Protein AF-A0A3L8Q944-F1 (afdb_monomer)

Organism: Chloebia gouldiae (NCBI:txid44316)

Mean predicted aligned error: 10.74 Å

Structure (mmCIF, N/CA/C/O backbone):
data_AF-A0A3L8Q944-F1
#
_entry.id   AF-A0A3L8Q944-F1
#
loop_
_atom_site.group_PDB
_atom_site.id
_atom_site.type_symbol
_atom_site.label_atom_id
_atom_site.label_alt_id
_atom_site.label_comp_id
_atom_site.label_asym_id
_atom_site.label_entity_id
_atom_site.label_seq_id
_atom_site.pdbx_PDB_ins_code
_atom_site.Cartn_x
_atom_site.Cartn_y
_atom_site.Cartn_z
_atom_site.occupancy
_atom_site.B_iso_or_equiv
_atom_site.auth_seq_id
_atom_site.auth_comp_id
_atom_site.auth_asym_id
_atom_site.auth_atom_id
_atom_site.pdbx_PDB_model_num
ATOM 1 N N . ASP A 1 1 ? 24.413 24.239 76.118 1.00 45.47 1 ASP A N 1
ATOM 2 C CA . ASP A 1 1 ? 23.385 23.401 76.744 1.00 45.47 1 ASP A CA 1
ATOM 3 C C . ASP A 1 1 ? 22.130 23.469 75.886 1.00 45.47 1 ASP A C 1
ATOM 5 O O . ASP A 1 1 ? 21.680 24.558 75.544 1.00 45.47 1 ASP A O 1
ATOM 9 N N . VAL A 1 2 ? 21.692 22.309 75.403 1.00 47.19 2 VAL A N 1
ATOM 10 C CA . VAL A 1 2 ? 20.753 22.104 74.276 1.00 47.19 2 VAL A CA 1
ATOM 11 C C . VAL A 1 2 ? 19.288 22.310 74.711 1.00 47.19 2 VAL A C 1
ATOM 13 O O . VAL A 1 2 ? 18.353 22.213 73.925 1.00 47.19 2 VAL A O 1
ATOM 16 N N . THR A 1 3 ? 19.088 22.691 75.968 1.00 46.53 3 THR A N 1
ATOM 17 C CA . THR A 1 3 ? 17.797 22.887 76.634 1.00 46.53 3 THR A CA 1
ATOM 18 C C . THR A 1 3 ? 17.152 24.254 76.369 1.00 46.53 3 THR A C 1
ATOM 20 O O . THR A 1 3 ? 15.953 24.404 76.580 1.00 46.53 3 THR A O 1
ATOM 23 N N . GLY A 1 4 ? 17.893 25.241 75.847 1.00 49.22 4 GLY A N 1
ATOM 24 C CA . GLY A 1 4 ? 17.372 26.594 75.573 1.00 49.22 4 GLY A CA 1
ATOM 25 C C . GLY A 1 4 ? 16.813 26.834 74.162 1.00 49.22 4 GLY A C 1
ATOM 26 O O . GLY A 1 4 ? 16.150 27.841 73.934 1.00 49.22 4 GLY A O 1
ATOM 27 N N . VAL A 1 5 ? 17.069 25.935 73.203 1.00 44.22 5 VAL A N 1
ATOM 28 C CA . VAL A 1 5 ? 16.596 26.081 71.806 1.00 44.22 5 VAL A CA 1
ATOM 29 C C . VAL A 1 5 ? 15.232 25.406 71.592 1.00 44.22 5 VAL A C 1
ATOM 31 O O . VAL A 1 5 ? 14.527 25.727 70.641 1.00 44.22 5 VAL A O 1
ATOM 34 N N . ILE A 1 6 ? 14.810 24.536 72.515 1.00 49.19 6 ILE A N 1
ATOM 35 C CA . ILE A 1 6 ? 13.532 23.810 72.435 1.00 49.19 6 ILE A CA 1
ATOM 36 C C . ILE A 1 6 ? 12.359 24.650 72.982 1.00 49.19 6 ILE A C 1
ATOM 38 O O . ILE A 1 6 ? 11.233 24.483 72.529 1.00 49.19 6 ILE A O 1
ATOM 42 N N . SER A 1 7 ? 12.596 25.643 73.850 1.00 47.97 7 SER A N 1
ATOM 43 C CA . SER A 1 7 ? 11.515 26.431 74.480 1.00 47.97 7 SER A CA 1
ATOM 44 C C . SER A 1 7 ? 10.944 27.580 73.635 1.00 47.97 7 SER A C 1
ATOM 46 O O . SER A 1 7 ? 10.101 28.333 74.114 1.00 47.97 7 SER A O 1
ATOM 48 N N . ARG A 1 8 ? 11.380 27.740 72.378 1.00 48.75 8 ARG A N 1
ATOM 49 C CA . ARG A 1 8 ? 10.828 28.741 71.440 1.00 48.75 8 ARG A CA 1
ATOM 50 C C . ARG A 1 8 ? 10.000 28.142 70.300 1.00 48.75 8 ARG A C 1
ATOM 52 O O . ARG A 1 8 ? 9.538 28.891 69.444 1.00 48.75 8 ARG A O 1
ATOM 59 N N . SER A 1 9 ? 9.790 26.824 70.288 1.00 47.00 9 SER A N 1
ATOM 60 C CA . SER A 1 9 ? 8.944 26.159 69.285 1.00 47.00 9 SER A CA 1
ATOM 61 C C . SER A 1 9 ? 7.471 26.040 69.700 1.00 47.00 9 SER A C 1
ATOM 63 O O . SER A 1 9 ? 6.638 25.739 68.846 1.00 47.00 9 SER A O 1
ATOM 65 N N . ASP A 1 10 ? 7.137 26.297 70.967 1.00 47.66 10 ASP A N 1
ATOM 66 C CA . ASP A 1 10 ? 5.781 26.060 71.487 1.00 47.66 10 ASP A CA 1
ATOM 67 C C . ASP A 1 10 ? 4.810 27.235 71.261 1.00 47.66 10 ASP A C 1
ATOM 69 O O . ASP A 1 10 ? 3.607 27.079 71.450 1.00 47.66 10 ASP A O 1
ATOM 73 N N . ASP A 1 11 ? 5.298 28.377 70.760 1.00 52.81 11 ASP A N 1
ATOM 74 C CA . ASP A 1 11 ? 4.478 29.565 70.458 1.00 52.81 11 ASP A CA 1
ATOM 75 C C . ASP A 1 11 ? 4.247 29.807 68.956 1.00 52.81 11 ASP A C 1
ATOM 77 O O . ASP A 1 11 ? 3.743 30.859 68.543 1.00 52.81 11 ASP A O 1
ATOM 81 N N . VAL A 1 12 ? 4.546 28.826 68.099 1.00 49.06 12 VAL A N 1
ATOM 82 C CA . VAL A 1 12 ? 4.065 28.881 66.715 1.00 49.06 12 VAL A CA 1
ATOM 83 C C . VAL A 1 12 ? 2.571 28.570 66.732 1.00 49.06 12 VAL A C 1
ATOM 85 O O . VAL A 1 12 ? 2.149 27.414 66.773 1.00 49.06 12 VAL A O 1
ATOM 88 N N . LYS A 1 13 ? 1.741 29.619 66.682 1.00 48.22 13 LYS A N 1
ATOM 89 C CA . LYS A 1 13 ? 0.320 29.488 66.343 1.00 48.22 13 LYS A CA 1
ATOM 90 C C . LYS A 1 13 ? 0.213 28.880 64.949 1.00 48.22 13 LYS A C 1
ATOM 92 O O . LYS A 1 13 ? 0.245 29.586 63.943 1.00 48.22 13 LYS A O 1
ATOM 97 N N . TRP A 1 14 ? 0.046 27.566 64.904 1.00 37.97 14 TRP A N 1
ATOM 98 C CA . TRP A 1 14 ? -0.396 26.861 63.716 1.00 37.97 14 TRP A CA 1
ATOM 99 C C . TRP A 1 14 ? -1.737 27.457 63.291 1.00 37.97 14 TRP A C 1
ATOM 101 O O . TRP A 1 14 ? -2.760 27.270 63.955 1.00 37.97 14 TRP A O 1
ATOM 111 N N . GLN A 1 15 ? -1.745 28.205 62.186 1.00 50.41 15 GLN A N 1
ATOM 112 C CA . GLN A 1 15 ? -2.997 28.449 61.489 1.00 50.41 15 GLN A CA 1
ATOM 113 C C . GLN A 1 15 ? -3.538 27.076 61.098 1.00 50.41 15 GLN A C 1
ATOM 115 O O . GLN A 1 15 ? -2.857 26.305 60.417 1.00 50.41 15 GLN A O 1
ATOM 120 N N . LYS A 1 16 ? -4.744 26.747 61.580 1.00 47.66 16 LYS A N 1
ATOM 121 C CA . LYS A 1 16 ? -5.450 25.546 61.132 1.00 47.66 16 LYS A CA 1
ATOM 122 C C . LYS A 1 16 ? -5.431 25.561 59.601 1.00 47.66 16 LYS A C 1
ATOM 124 O O . LYS A 1 16 ? -5.720 26.624 59.043 1.00 47.66 16 LYS A O 1
ATOM 129 N N . PRO A 1 17 ? -5.087 24.443 58.935 1.00 48.72 17 PRO A N 1
ATOM 130 C CA . PRO A 1 17 ? -5.110 24.398 57.485 1.00 48.72 17 PRO A CA 1
ATOM 131 C C . PRO A 1 17 ? -6.459 24.937 57.026 1.00 48.72 17 PRO A C 1
ATOM 133 O O . PRO A 1 17 ? -7.497 24.465 57.501 1.00 48.72 17 PRO A O 1
ATOM 136 N N . ILE A 1 18 ? -6.436 25.966 56.172 1.00 53.88 18 ILE A N 1
ATOM 137 C CA . ILE A 1 18 ? -7.650 26.492 55.551 1.00 53.88 18 ILE A CA 1
ATOM 138 C C . ILE A 1 18 ? -8.365 25.266 54.982 1.00 53.88 18 ILE A C 1
ATOM 140 O O . ILE A 1 18 ? -7.727 24.515 54.233 1.00 53.88 18 ILE A O 1
ATOM 144 N N . PRO A 1 19 ? -9.624 24.992 55.373 1.00 50.91 19 PRO A N 1
ATOM 145 C CA . PRO A 1 19 ? -10.358 23.876 54.815 1.00 50.91 19 PRO A CA 1
ATOM 146 C C . PRO A 1 19 ? -10.304 24.033 53.304 1.00 50.91 19 PRO A C 1
ATOM 148 O O . PRO A 1 19 ? -10.806 25.019 52.766 1.00 50.91 19 PRO A O 1
ATOM 151 N N . VAL A 1 20 ? -9.612 23.112 52.628 1.00 48.59 20 VAL A N 1
ATOM 152 C CA . VAL A 1 20 ? -9.602 23.075 51.168 1.00 48.59 20 VAL A CA 1
ATOM 153 C C . VAL A 1 20 ? -11.065 23.096 50.760 1.00 48.59 20 VAL A C 1
ATOM 155 O O . VAL A 1 20 ? -11.807 22.201 51.179 1.00 48.59 20 VAL A O 1
ATOM 158 N N . CYS A 1 21 ? -11.462 24.153 50.043 1.00 48.75 21 CYS A N 1
ATOM 159 C CA . CYS A 1 21 ? -12.840 24.385 49.640 1.00 48.75 21 CYS A CA 1
ATOM 160 C C . CYS A 1 21 ? -13.418 23.067 49.118 1.00 48.75 21 CYS A C 1
ATOM 162 O O . CYS A 1 21 ? -12.811 22.407 48.271 1.00 48.75 21 CYS A O 1
ATOM 164 N N . THR A 1 22 ? -14.548 22.632 49.667 1.00 54.28 22 THR A N 1
ATOM 165 C CA . THR A 1 22 ? -15.173 21.363 49.277 1.00 54.28 22 THR A CA 1
ATOM 166 C C . THR A 1 22 ? -15.403 21.303 47.767 1.00 54.28 22 THR A C 1
ATOM 168 O O . THR A 1 22 ? -15.229 20.238 47.181 1.00 54.28 22 THR A O 1
ATOM 171 N N . ASP A 1 23 ? -15.637 22.452 47.123 1.00 55.69 23 ASP A N 1
ATOM 172 C CA . ASP A 1 23 ? -15.762 22.570 45.668 1.00 55.69 23 ASP A CA 1
ATOM 173 C C . ASP A 1 23 ? -14.510 22.146 44.896 1.00 55.69 23 ASP A C 1
ATOM 175 O O . ASP A 1 23 ? -14.632 21.459 43.883 1.00 55.69 23 ASP A O 1
ATOM 179 N N . THR A 1 24 ? -13.297 22.487 45.348 1.00 51.94 24 THR A N 1
ATOM 180 C CA . THR A 1 24 ? -12.076 22.107 44.613 1.00 51.94 24 THR A CA 1
ATOM 181 C C . THR A 1 24 ? -11.766 20.621 44.758 1.00 51.94 24 THR A C 1
ATOM 183 O O . THR A 1 24 ? -11.347 19.994 43.786 1.00 51.94 24 THR A O 1
ATOM 186 N N . LYS A 1 25 ? -12.051 20.013 45.918 1.00 54.78 25 LYS A N 1
ATOM 187 C CA . LYS A 1 25 ? -11.959 18.551 46.091 1.00 54.78 25 LYS A CA 1
ATOM 188 C C . LYS A 1 25 ? -12.981 17.812 45.230 1.00 54.78 25 LYS A C 1
ATOM 190 O O . LYS A 1 25 ? -12.618 16.844 44.569 1.00 54.78 25 LYS A O 1
ATOM 195 N N . ILE A 1 26 ? -14.223 18.294 45.183 1.00 61.31 26 ILE A N 1
ATOM 196 C CA . ILE A 1 26 ? -15.274 17.732 44.326 1.00 61.31 26 ILE A CA 1
ATOM 197 C C . ILE A 1 26 ? -14.872 17.840 42.851 1.00 61.31 26 ILE A C 1
ATOM 199 O O . ILE A 1 26 ? -15.026 16.871 42.113 1.00 61.31 26 ILE A O 1
ATOM 203 N N . HIS A 1 27 ? -14.289 18.961 42.417 1.00 54.09 27 HIS A N 1
ATOM 204 C CA . HIS A 1 27 ? -13.846 19.125 41.032 1.00 54.09 27 HIS A CA 1
ATOM 205 C C . HIS A 1 27 ? -12.711 18.169 40.648 1.00 54.09 27 HIS A C 1
ATOM 207 O O . HIS A 1 27 ? -12.761 17.575 39.573 1.00 54.09 27 HIS A O 1
ATOM 213 N N . VAL A 1 28 ? -11.719 17.980 41.525 1.00 59.34 28 VAL A N 1
ATOM 214 C CA . VAL A 1 28 ? -10.602 17.046 41.299 1.00 59.34 28 VAL A CA 1
ATOM 215 C C . VAL A 1 28 ? -11.089 15.597 41.296 1.00 59.34 28 VAL A C 1
ATOM 217 O O . VAL A 1 28 ? -10.708 14.830 40.414 1.00 59.34 28 VAL A O 1
ATOM 220 N N . CYS A 1 29 ? -11.980 15.223 42.218 1.00 54.56 29 CYS A N 1
ATOM 221 C CA . CYS A 1 29 ? -12.600 13.898 42.222 1.00 54.56 29 CYS A CA 1
ATOM 222 C C . CYS A 1 29 ? -13.458 13.674 40.971 1.00 54.56 29 CYS A C 1
ATOM 224 O O . CYS A 1 29 ? -13.359 12.622 40.349 1.00 54.56 29 CYS A O 1
ATOM 226 N N . ASN A 1 30 ? -14.236 14.672 40.545 1.00 61.81 30 ASN A N 1
ATOM 227 C CA . ASN A 1 30 ? -15.022 14.609 39.313 1.00 61.81 30 ASN A CA 1
ATOM 228 C C . ASN A 1 30 ? -14.133 14.510 38.072 1.00 61.81 30 ASN A C 1
ATOM 230 O O . ASN A 1 30 ? -14.465 13.778 37.146 1.00 61.81 30 ASN A O 1
ATOM 234 N N . PHE A 1 31 ? -13.004 15.220 38.042 1.00 61.97 31 PHE A N 1
ATOM 235 C CA . PHE A 1 31 ? -12.037 15.128 36.954 1.00 61.97 31 PHE A CA 1
ATOM 236 C C . PHE A 1 31 ? -11.377 13.744 36.913 1.00 61.97 31 PHE A C 1
ATOM 238 O O . PHE A 1 31 ? -11.370 13.114 35.863 1.00 61.97 31 PHE A O 1
ATOM 245 N N . SER A 1 32 ? -10.924 13.230 38.060 1.00 66.38 32 SER A N 1
ATOM 246 C CA . SER A 1 32 ? -10.336 11.891 38.189 1.00 66.38 32 SER A CA 1
ATOM 247 C C . SER A 1 32 ? -11.325 10.767 37.847 1.00 66.38 32 SER A C 1
ATOM 249 O O . SER A 1 32 ? -10.957 9.780 37.213 1.00 66.38 32 SER A O 1
ATOM 251 N N . LEU A 1 33 ? -12.602 10.921 38.210 1.00 68.88 33 LEU A N 1
ATOM 252 C CA . LEU A 1 33 ? -13.667 10.002 37.808 1.00 68.88 33 LEU A CA 1
ATOM 253 C C . LEU A 1 33 ? -13.923 10.079 36.300 1.00 68.88 33 LEU A C 1
ATOM 255 O O . LEU A 1 33 ? -14.051 9.040 35.657 1.00 68.88 33 LEU A O 1
ATOM 259 N N . LYS A 1 34 ? -13.957 11.285 35.717 1.00 70.00 34 LYS A N 1
ATOM 260 C CA . LYS A 1 34 ? -14.102 11.472 34.265 1.00 70.00 34 LYS A CA 1
ATOM 261 C C . LYS A 1 34 ? -12.938 10.849 33.493 1.00 70.00 34 LYS A C 1
ATOM 263 O O . LYS A 1 34 ? -13.198 10.184 32.495 1.00 70.00 34 LYS A O 1
ATOM 268 N N . THR A 1 35 ? -11.693 10.996 33.952 1.00 69.50 35 THR A N 1
ATOM 269 C CA . THR A 1 35 ? -10.534 10.352 33.312 1.00 69.50 35 THR A CA 1
ATOM 270 C C . THR A 1 35 ? -10.591 8.833 33.445 1.00 69.50 35 THR A C 1
ATOM 272 O O . THR A 1 35 ? -10.414 8.141 32.449 1.00 69.50 35 THR A O 1
ATOM 275 N N . ALA A 1 36 ? -10.949 8.296 34.615 1.00 75.56 36 ALA A N 1
ATOM 276 C CA . ALA A 1 36 ? -11.097 6.850 34.803 1.00 75.56 36 ALA A CA 1
ATOM 277 C C . ALA A 1 36 ? -12.239 6.244 33.960 1.00 75.56 36 ALA A C 1
ATOM 279 O O . ALA A 1 36 ? -12.127 5.129 33.447 1.00 75.56 36 ALA A O 1
ATOM 280 N N . VAL A 1 37 ? -13.356 6.963 33.803 1.00 79.50 37 VAL A N 1
ATOM 281 C CA . VAL A 1 37 ? -14.452 6.553 32.910 1.00 79.50 37 VAL A CA 1
ATOM 282 C C . VAL A 1 37 ? -13.997 6.603 31.455 1.00 79.50 37 VAL A C 1
ATOM 284 O O . VAL A 1 37 ? -14.243 5.647 30.723 1.00 79.50 37 VAL A O 1
ATOM 287 N N . LEU A 1 38 ? -13.293 7.662 31.048 1.00 77.00 38 LEU A N 1
ATOM 288 C CA . LEU A 1 38 ? -12.751 7.793 29.698 1.00 77.00 38 LEU A CA 1
ATOM 289 C C . LEU A 1 38 ? -11.769 6.661 29.375 1.00 77.00 38 LEU A C 1
ATOM 291 O O . LEU A 1 38 ? -11.892 6.044 28.326 1.00 77.00 38 LEU A O 1
ATOM 295 N N . GLU A 1 39 ? -10.863 6.315 30.289 1.00 75.75 39 GLU A N 1
ATOM 296 C CA . GLU A 1 39 ? -9.948 5.179 30.129 1.00 75.75 39 GLU A CA 1
ATOM 297 C C . GLU A 1 39 ? -10.693 3.852 29.961 1.00 75.75 39 GLU A C 1
ATOM 299 O O . GLU A 1 39 ? -10.340 3.048 29.099 1.00 75.75 39 GLU A O 1
ATOM 304 N N . LYS A 1 40 ? -11.764 3.620 30.733 1.00 74.81 40 LYS A N 1
ATOM 305 C CA . LYS A 1 40 ? -12.602 2.421 30.574 1.00 74.81 40 LYS A CA 1
ATOM 306 C C . LYS A 1 40 ? -13.328 2.394 29.233 1.00 74.81 40 LYS A C 1
ATOM 308 O O . LYS A 1 40 ? -13.425 1.327 28.633 1.00 74.81 40 LYS A O 1
ATOM 313 N N . VAL A 1 41 ? -13.843 3.533 28.769 1.00 75.44 41 VAL A N 1
ATOM 314 C CA . VAL A 1 41 ? -14.496 3.645 27.456 1.00 75.44 41 VAL A CA 1
ATOM 315 C C . VAL A 1 41 ? -13.481 3.410 26.342 1.00 75.44 41 VAL A C 1
ATOM 317 O O . VAL A 1 41 ? -13.746 2.602 25.463 1.00 75.44 41 VAL A O 1
ATOM 320 N N . LEU A 1 42 ? -12.298 4.021 26.416 1.00 72.81 42 LEU A N 1
ATOM 321 C CA . LEU A 1 42 ? -11.212 3.814 25.458 1.00 72.81 42 LEU A CA 1
ATOM 322 C C . LEU A 1 42 ? -10.729 2.363 25.444 1.00 72.81 42 LEU A C 1
ATOM 324 O O . LEU A 1 42 ? -10.456 1.824 24.377 1.00 72.81 42 LEU A O 1
ATOM 328 N N . LYS A 1 43 ? -10.653 1.709 26.608 1.00 70.81 43 LYS A N 1
ATOM 329 C CA . LYS A 1 43 ? -10.305 0.290 26.703 1.00 70.81 43 LYS A CA 1
ATOM 330 C C . LYS A 1 43 ? -11.363 -0.591 26.041 1.00 70.81 43 LYS A C 1
ATOM 332 O O . LYS A 1 43 ? -11.007 -1.413 25.210 1.00 70.81 43 LYS A O 1
ATOM 337 N N . LYS A 1 44 ? -12.648 -0.379 26.343 1.00 66.81 44 LYS A N 1
ATOM 338 C CA . LYS A 1 44 ? -13.750 -1.115 25.701 1.00 66.81 44 LYS A CA 1
ATOM 339 C C . LYS A 1 44 ? -13.821 -0.862 24.200 1.00 66.81 44 LYS A C 1
ATOM 341 O O . LYS A 1 44 ? -14.075 -1.783 23.439 1.00 66.81 44 LYS A O 1
ATOM 346 N N . PHE A 1 45 ? -13.588 0.376 23.775 1.00 66.38 45 PHE A N 1
ATOM 347 C CA . PHE A 1 45 ? -13.529 0.739 22.365 1.00 66.38 45 PHE A CA 1
ATOM 348 C C . PHE A 1 45 ? -12.351 0.047 21.676 1.00 66.38 45 PHE A C 1
ATOM 350 O O . PHE A 1 45 ? -12.516 -0.489 20.592 1.00 66.38 45 PHE A O 1
ATOM 357 N N . ARG A 1 46 ? -11.189 -0.037 22.335 1.00 65.38 46 ARG A N 1
ATOM 358 C CA . ARG A 1 46 ? -10.029 -0.793 21.848 1.00 65.38 46 ARG A CA 1
ATOM 359 C C . ARG A 1 46 ? -10.312 -2.290 21.746 1.00 65.38 46 ARG A C 1
ATOM 361 O O . ARG A 1 46 ? -9.964 -2.885 20.739 1.00 65.38 46 ARG A O 1
ATOM 368 N N . GLU A 1 47 ? -10.942 -2.880 22.757 1.00 67.31 47 GLU A N 1
ATOM 369 C CA . GLU A 1 47 ? -11.356 -4.2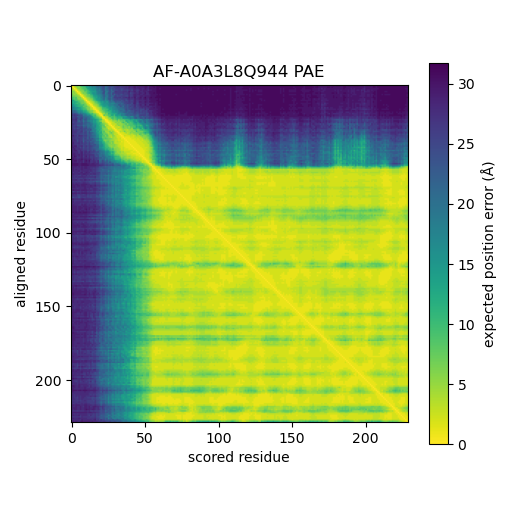90 22.752 1.00 67.31 47 GLU A CA 1
ATOM 370 C C . GLU A 1 47 ? -12.372 -4.563 21.632 1.00 67.31 47 GLU A C 1
ATOM 372 O O . GLU A 1 47 ? -12.257 -5.558 20.928 1.00 67.31 47 GLU A O 1
ATOM 377 N N . HIS A 1 48 ? -13.321 -3.652 21.409 1.00 60.06 48 HIS A N 1
ATOM 378 C CA . HIS A 1 48 ? -14.291 -3.757 20.321 1.00 60.06 48 HIS A CA 1
ATOM 379 C C . HIS A 1 48 ? -13.650 -3.575 18.939 1.00 60.06 48 HIS A C 1
ATOM 381 O O . HIS A 1 48 ? -13.948 -4.337 18.030 1.00 60.06 48 HIS A O 1
ATOM 387 N N . LEU A 1 49 ? -12.721 -2.627 18.785 1.00 63.19 49 LEU A N 1
ATOM 388 C CA . LEU A 1 49 ? -11.930 -2.492 17.563 1.00 63.19 49 LEU A CA 1
ATOM 389 C C . LEU A 1 49 ? -11.103 -3.752 17.307 1.00 63.19 49 LEU A C 1
ATOM 391 O O . LEU A 1 49 ? -11.026 -4.195 16.172 1.00 63.19 49 LEU A O 1
ATOM 395 N N . GLN A 1 50 ? -10.510 -4.349 18.342 1.00 65.38 50 GLN A N 1
ATOM 396 C CA . GLN A 1 50 ? -9.801 -5.626 18.228 1.00 65.38 50 GLN A CA 1
ATOM 397 C C . GLN A 1 50 ? -10.731 -6.774 17.813 1.00 65.38 50 GLN A C 1
ATOM 399 O O . GLN A 1 50 ? -10.289 -7.639 17.064 1.00 65.38 50 GLN A O 1
ATOM 404 N N . ASP A 1 51 ? -11.990 -6.771 18.255 1.00 62.66 51 ASP A N 1
ATOM 405 C CA . ASP A 1 51 ? -13.016 -7.740 17.845 1.00 62.66 51 ASP A CA 1
ATOM 406 C C . ASP A 1 51 ? -13.448 -7.539 16.379 1.00 62.66 51 ASP A C 1
ATOM 408 O O . ASP A 1 51 ? -13.473 -8.496 15.609 1.00 62.66 51 ASP A O 1
ATOM 412 N N . GLU A 1 52 ? -13.690 -6.296 15.947 1.00 62.47 52 GLU A N 1
ATOM 413 C CA . GLU A 1 52 ? -14.033 -5.960 14.553 1.00 62.47 52 GLU A CA 1
ATOM 414 C C . GLU A 1 52 ? -12.865 -6.224 13.583 1.00 62.47 52 GLU A C 1
ATOM 416 O O . GLU A 1 52 ? -13.026 -6.910 12.570 1.00 62.47 52 GLU A O 1
ATOM 421 N N . LEU A 1 53 ? -11.648 -5.790 13.934 1.00 60.56 53 LEU A N 1
ATOM 422 C CA . LEU A 1 53 ? -10.414 -6.147 13.217 1.00 60.56 53 LEU A CA 1
ATOM 423 C C . LEU A 1 53 ? -10.135 -7.658 13.267 1.00 60.56 53 LEU A C 1
ATOM 425 O O . LEU A 1 53 ? -9.488 -8.187 12.366 1.00 60.56 53 LEU A O 1
ATOM 429 N N . GLY A 1 54 ? -10.618 -8.356 14.298 1.00 59.34 54 GLY A N 1
ATOM 430 C CA . GLY A 1 54 ? -10.485 -9.802 14.484 1.00 59.34 54 GLY A CA 1
ATOM 431 C C . GLY A 1 54 ? -11.375 -10.642 13.566 1.00 59.34 54 GLY A C 1
ATOM 432 O O . GLY A 1 54 ? -11.174 -11.8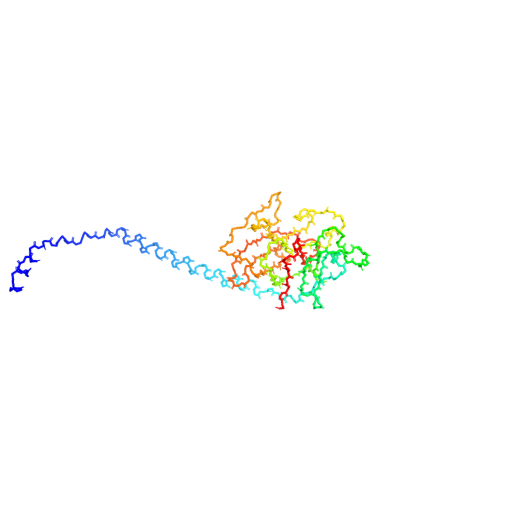51 13.475 1.00 59.34 54 GLY A O 1
ATOM 433 N N . ARG A 1 55 ? -12.329 -10.021 12.859 1.00 69.88 55 ARG A N 1
ATOM 434 C CA . ARG A 1 55 ? -13.175 -10.690 11.856 1.00 69.88 55 ARG A CA 1
ATOM 435 C C . ARG A 1 55 ? -12.571 -10.713 10.451 1.00 69.88 55 ARG A C 1
ATOM 437 O O . ARG A 1 55 ? -13.146 -11.361 9.581 1.00 69.88 55 ARG A O 1
ATOM 444 N N . GLY A 1 56 ? -11.475 -9.990 10.218 1.00 77.75 56 GLY A N 1
ATOM 445 C CA . GLY A 1 56 ? -10.766 -10.012 8.940 1.00 77.75 56 GLY A CA 1
ATOM 446 C C . GLY A 1 56 ? -9.797 -11.189 8.839 1.00 77.75 56 GLY A C 1
ATOM 447 O O . GLY A 1 56 ? -9.211 -11.608 9.837 1.00 77.75 56 GLY A O 1
ATOM 448 N N . GLU A 1 57 ? -9.599 -11.705 7.632 1.00 87.56 57 GLU A N 1
ATOM 449 C CA . GLU A 1 57 ? -8.599 -12.734 7.351 1.00 87.56 57 GLU A CA 1
ATOM 450 C C . GLU A 1 57 ? -7.209 -12.097 7.227 1.00 87.56 57 GLU A C 1
ATOM 452 O O . GLU A 1 57 ? -7.036 -11.048 6.601 1.00 87.56 57 GLU A O 1
ATOM 457 N N . LYS A 1 58 ? -6.207 -12.708 7.872 1.00 93.56 58 LYS A N 1
ATOM 458 C CA . LYS A 1 58 ? -4.816 -12.278 7.725 1.00 93.56 58 LYS A CA 1
ATOM 459 C C . LYS A 1 58 ? -4.271 -12.803 6.408 1.00 93.56 58 LYS A C 1
ATOM 461 O O . LYS A 1 58 ? -4.208 -14.014 6.213 1.00 93.56 58 LYS A O 1
ATOM 466 N N . GLU A 1 59 ? -3.793 -11.902 5.568 1.00 95.62 59 GLU A N 1
ATOM 467 C CA . GLU A 1 59 ? -3.323 -12.232 4.230 1.00 95.62 59 GLU A CA 1
ATOM 468 C C . GLU A 1 59 ? -1.808 -12.424 4.188 1.00 95.62 59 GLU A C 1
ATOM 470 O O . GLU A 1 59 ? -1.041 -11.509 4.502 1.00 95.62 59 GLU A O 1
ATOM 475 N N . ASP A 1 60 ? -1.365 -13.598 3.729 1.00 95.56 60 ASP A N 1
ATOM 476 C CA . ASP A 1 60 ? 0.051 -13.871 3.471 1.00 95.56 60 ASP A CA 1
ATOM 477 C C . ASP A 1 60 ? 0.456 -13.411 2.059 1.00 95.56 60 ASP A C 1
ATOM 479 O O . ASP A 1 60 ? 0.641 -14.189 1.122 1.00 95.56 60 ASP A O 1
ATOM 483 N N . LEU A 1 61 ? 0.585 -12.097 1.891 1.00 97.50 61 LEU A N 1
ATOM 484 C CA . LEU A 1 61 ? 0.799 -11.466 0.587 1.00 97.50 61 LEU A CA 1
ATOM 485 C C . LEU A 1 61 ? 2.225 -11.616 0.054 1.00 97.50 61 LEU A C 1
ATOM 487 O O . LEU A 1 61 ? 3.196 -11.579 0.805 1.00 97.50 61 LEU A O 1
ATOM 491 N N . THR A 1 62 ? 2.372 -11.678 -1.267 1.00 98.56 62 THR A N 1
ATOM 492 C CA . THR A 1 62 ? 3.658 -11.530 -1.970 1.00 98.56 62 THR A CA 1
ATOM 493 C C . THR A 1 62 ? 3.569 -10.408 -2.994 1.00 98.56 62 THR A C 1
ATOM 495 O O . THR A 1 62 ? 2.483 -10.061 -3.449 1.00 98.56 62 THR A O 1
ATOM 498 N N . LEU A 1 63 ? 4.704 -9.818 -3.350 1.00 98.81 63 LEU A N 1
ATOM 499 C CA . LEU A 1 63 ? 4.818 -8.782 -4.373 1.00 98.81 63 LEU A CA 1
ATOM 500 C C . LEU A 1 63 ? 4.817 -9.410 -5.770 1.00 98.81 63 LEU A C 1
ATOM 502 O O . LEU A 1 63 ? 5.457 -10.436 -5.978 1.00 98.81 63 LEU A O 1
ATOM 506 N N . ASP A 1 64 ? 4.137 -8.778 -6.728 1.00 98.62 64 ASP A N 1
ATOM 507 C CA . ASP A 1 64 ? 4.069 -9.223 -8.124 1.00 98.62 64 ASP A CA 1
ATOM 508 C C . ASP A 1 64 ? 5.251 -8.668 -8.950 1.00 98.62 64 ASP A C 1
ATOM 510 O O . ASP A 1 64 ? 5.270 -7.462 -9.250 1.00 98.62 64 ASP A O 1
ATOM 514 N N . PRO A 1 65 ? 6.210 -9.514 -9.385 1.00 98.31 65 PRO A N 1
ATOM 515 C CA . PRO A 1 65 ? 7.342 -9.090 -10.209 1.00 98.31 65 PRO A CA 1
ATOM 516 C C . PRO A 1 65 ? 6.943 -8.518 -11.574 1.00 98.31 65 PRO A C 1
ATOM 518 O O . PRO A 1 65 ? 7.674 -7.685 -12.124 1.00 98.31 65 PRO A O 1
ATOM 521 N N . ASP A 1 66 ? 5.798 -8.927 -12.128 1.00 98.19 66 ASP A N 1
ATOM 522 C CA . ASP A 1 66 ? 5.330 -8.431 -13.423 1.00 98.19 66 ASP A CA 1
ATOM 523 C C . ASP A 1 66 ? 4.810 -7.001 -13.324 1.00 98.19 66 ASP A C 1
ATOM 525 O O . ASP A 1 66 ? 4.919 -6.249 -14.294 1.00 98.19 66 ASP A O 1
ATOM 529 N N . SER A 1 67 ? 4.311 -6.601 -12.151 1.00 98.56 67 SER A N 1
ATOM 530 C CA . SER A 1 67 ? 3.864 -5.234 -11.883 1.00 98.56 67 SER A CA 1
ATOM 531 C C . SER A 1 67 ? 5.008 -4.279 -11.517 1.00 98.56 67 SER A C 1
ATOM 533 O O . SER A 1 67 ? 4.900 -3.072 -11.741 1.00 98.56 67 SER A O 1
ATOM 535 N N . ALA A 1 68 ? 6.112 -4.798 -10.971 1.00 98.44 68 ALA A N 1
ATOM 536 C CA . ALA A 1 68 ? 7.168 -3.995 -10.362 1.00 98.44 68 ALA A CA 1
ATOM 537 C C . ALA A 1 68 ? 7.903 -3.090 -11.362 1.00 98.44 68 ALA A C 1
ATOM 539 O O .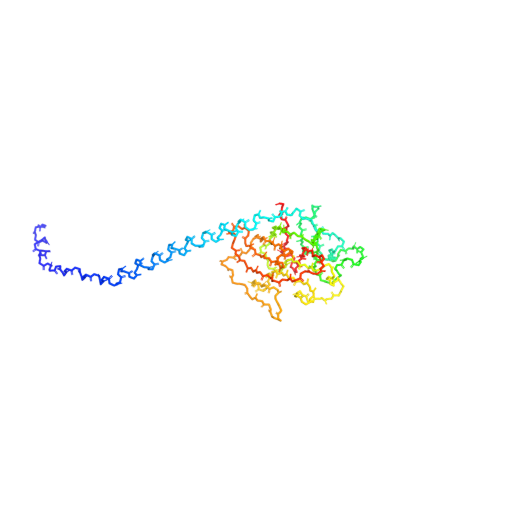 ALA A 1 68 ? 8.362 -3.536 -12.417 1.00 98.44 68 ALA A O 1
ATOM 540 N N . ASN A 1 69 ? 8.088 -1.819 -11.005 1.00 98.19 69 ASN A N 1
ATOM 541 C CA . ASN A 1 69 ? 8.914 -0.908 -11.792 1.00 98.19 69 ASN A CA 1
ATOM 542 C C . ASN A 1 69 ? 10.372 -1.375 -11.909 1.00 98.19 69 ASN A C 1
ATOM 544 O O . ASN A 1 69 ? 10.935 -1.927 -10.969 1.00 98.19 69 ASN A O 1
ATOM 548 N N . HIS A 1 70 ? 11.014 -1.085 -13.045 1.00 97.38 70 HIS A N 1
ATOM 549 C CA . HIS A 1 70 ? 12.387 -1.513 -13.337 1.00 97.38 70 HIS A CA 1
ATOM 550 C C . HIS A 1 70 ? 13.444 -1.033 -12.332 1.00 97.38 70 HIS A C 1
ATOM 552 O O . HIS A 1 70 ? 14.515 -1.633 -12.251 1.00 97.38 70 HIS A O 1
ATOM 558 N N . LEU A 1 71 ? 13.186 0.038 -11.580 1.00 97.06 71 LEU A N 1
ATOM 559 C CA . LEU A 1 71 ? 14.091 0.514 -10.532 1.00 97.06 71 LEU A CA 1
ATOM 560 C C . LEU A 1 71 ? 13.918 -0.231 -9.200 1.00 97.06 71 LEU A C 1
ATOM 562 O O . LEU A 1 71 ? 14.764 -0.097 -8.319 1.00 97.06 71 LEU A O 1
ATOM 566 N N . LEU A 1 72 ? 12.846 -1.004 -9.024 1.00 98.06 72 LEU A N 1
ATOM 567 C CA . LEU A 1 72 ? 12.549 -1.693 -7.772 1.00 98.06 72 LEU A CA 1
ATOM 568 C C . LEU A 1 72 ? 13.180 -3.080 -7.727 1.00 98.06 72 LEU A C 1
ATOM 570 O O . LEU A 1 72 ? 12.983 -3.900 -8.618 1.00 98.06 72 LEU A O 1
ATOM 574 N N . ILE A 1 73 ? 13.895 -3.361 -6.644 1.00 97.94 73 ILE A N 1
ATOM 575 C CA . ILE A 1 73 ? 14.512 -4.661 -6.390 1.00 97.94 73 ILE A CA 1
ATOM 576 C C . ILE A 1 73 ? 13.658 -5.388 -5.354 1.00 97.94 73 ILE A C 1
ATOM 578 O O . ILE A 1 73 ? 13.478 -4.885 -4.241 1.00 97.94 73 ILE A O 1
ATOM 582 N N . LEU A 1 74 ? 13.149 -6.561 -5.732 1.00 98.31 74 LEU A N 1
ATOM 583 C CA . LEU A 1 74 ? 12.373 -7.442 -4.860 1.00 98.31 74 LEU A CA 1
ATOM 584 C C . LEU A 1 74 ? 13.290 -8.458 -4.166 1.00 98.31 74 LEU A C 1
ATOM 586 O O . LEU A 1 74 ? 14.314 -8.862 -4.723 1.00 98.31 74 LEU A O 1
ATOM 590 N N . SER A 1 75 ? 12.942 -8.871 -2.948 1.00 98.12 75 SER A N 1
ATOM 591 C CA . SER A 1 75 ? 13.593 -10.006 -2.282 1.00 98.12 75 SER A CA 1
ATOM 592 C C . SER A 1 75 ? 13.189 -11.339 -2.921 1.00 98.12 75 SER A C 1
ATOM 594 O O . SER A 1 75 ? 12.166 -11.432 -3.593 1.00 98.12 75 SER A O 1
ATOM 596 N N . ALA A 1 76 ? 13.984 -12.390 -2.700 1.00 97.88 76 ALA A N 1
ATOM 597 C CA . ALA A 1 76 ? 13.739 -13.712 -3.287 1.00 97.88 76 ALA A CA 1
ATOM 598 C C . ALA A 1 76 ? 12.411 -14.350 -2.832 1.00 97.88 76 ALA A C 1
ATOM 600 O O . ALA A 1 76 ? 11.788 -15.078 -3.595 1.00 97.88 76 ALA A O 1
ATOM 601 N N . ASP A 1 77 ? 11.972 -14.049 -1.609 1.00 97.88 77 ASP A N 1
ATOM 602 C CA . ASP A 1 77 ? 10.679 -14.469 -1.053 1.00 97.88 77 ASP A CA 1
ATOM 603 C C . ASP A 1 77 ? 9.503 -13.585 -1.508 1.00 97.88 77 ASP A C 1
ATOM 605 O O . ASP A 1 77 ? 8.365 -13.820 -1.108 1.00 97.88 77 ASP A O 1
ATOM 609 N N . LEU A 1 78 ? 9.772 -12.553 -2.317 1.00 98.44 78 LEU A N 1
ATOM 610 C CA . LEU A 1 78 ? 8.803 -11.558 -2.776 1.00 98.44 78 LEU A CA 1
ATOM 611 C C . LEU A 1 78 ? 8.073 -10.832 -1.636 1.00 98.44 78 LEU A C 1
ATOM 613 O O . LEU A 1 78 ? 6.993 -10.291 -1.847 1.00 98.44 78 LEU A O 1
ATOM 617 N N . LYS A 1 79 ? 8.642 -10.782 -0.427 1.00 98.31 79 LYS A N 1
ATOM 618 C CA . LYS A 1 79 ? 8.046 -10.061 0.708 1.00 98.31 79 LYS A CA 1
ATOM 619 C C . LYS A 1 79 ? 8.565 -8.636 0.842 1.00 98.31 79 LYS A C 1
ATOM 621 O O . LYS A 1 79 ? 7.911 -7.819 1.473 1.00 98.31 79 LYS A O 1
ATOM 626 N N . SER A 1 80 ? 9.724 -8.308 0.276 1.00 98.31 80 SER A N 1
ATOM 627 C CA . SER A 1 80 ? 10.370 -7.004 0.459 1.00 98.31 80 SER A CA 1
ATOM 628 C C . SER A 1 80 ? 10.650 -6.304 -0.863 1.00 98.31 80 SER A C 1
ATOM 630 O O . SER A 1 80 ? 10.991 -6.941 -1.859 1.00 98.31 80 SER A O 1
ATOM 632 N N . VAL A 1 81 ? 10.581 -4.975 -0.844 1.00 98.50 81 VAL A N 1
ATOM 633 C CA . VAL A 1 81 ? 10.939 -4.105 -1.963 1.00 98.50 81 VAL A CA 1
ATOM 634 C C . VAL A 1 81 ? 11.795 -2.939 -1.496 1.00 98.50 81 VAL A C 1
ATOM 636 O O . VAL A 1 81 ? 11.543 -2.316 -0.464 1.00 98.50 81 VAL A O 1
ATOM 639 N N . ARG A 1 82 ? 12.809 -2.615 -2.296 1.00 97.62 82 ARG A N 1
ATOM 640 C CA . ARG A 1 82 ? 13.656 -1.432 -2.127 1.00 97.62 82 ARG A CA 1
ATOM 641 C C . ARG A 1 82 ? 13.956 -0.786 -3.471 1.00 97.62 82 ARG A C 1
ATOM 643 O O . ARG A 1 82 ? 13.878 -1.433 -4.515 1.00 97.62 82 ARG A O 1
ATOM 650 N N . MET A 1 83 ? 14.361 0.476 -3.438 1.00 96.50 83 MET A N 1
ATOM 651 C CA . MET A 1 83 ? 14.830 1.180 -4.628 1.00 96.50 83 MET A CA 1
ATOM 652 C C . MET A 1 83 ? 16.272 0.770 -4.968 1.00 96.50 83 MET A C 1
ATOM 654 O O . MET A 1 83 ? 17.159 0.781 -4.112 1.00 96.50 83 MET A O 1
ATOM 658 N N . GLY A 1 84 ? 16.513 0.410 -6.225 1.00 95.25 84 GLY A N 1
ATOM 659 C CA . GLY A 1 84 ? 17.841 0.219 -6.794 1.00 95.25 84 GLY A CA 1
ATOM 660 C C . GLY A 1 84 ? 18.432 1.522 -7.331 1.00 95.25 84 GLY A C 1
ATOM 661 O O . GLY A 1 84 ? 17.724 2.476 -7.636 1.00 95.25 84 GLY A O 1
ATOM 662 N N . CYS A 1 85 ? 19.755 1.563 -7.491 1.00 92.06 85 CYS A N 1
ATOM 663 C CA . CYS A 1 85 ? 20.440 2.734 -8.054 1.00 92.06 85 CYS A CA 1
ATOM 664 C C . CYS A 1 85 ? 20.408 2.779 -9.591 1.00 92.06 85 CYS A C 1
ATOM 666 O O . CYS A 1 85 ? 20.842 3.763 -10.185 1.00 92.06 85 CYS A O 1
ATOM 668 N N . ARG A 1 86 ? 19.990 1.690 -10.245 1.00 92.62 86 ARG A N 1
ATOM 669 C CA . ARG A 1 86 ? 19.992 1.538 -11.704 1.00 92.62 86 ARG A CA 1
ATOM 670 C C . ARG A 1 86 ? 18.746 0.792 -12.148 1.00 92.62 86 ARG A C 1
ATOM 672 O O . ARG A 1 86 ? 18.239 -0.061 -11.422 1.00 92.62 86 ARG A O 1
ATOM 679 N N . LYS A 1 87 ? 18.295 1.111 -13.358 1.00 93.88 87 LYS A N 1
ATOM 680 C CA . LYS A 1 87 ? 17.217 0.395 -14.033 1.00 93.88 87 LYS A CA 1
ATOM 681 C C . LYS A 1 87 ? 17.659 -1.046 -14.298 1.00 93.88 87 LYS A C 1
ATOM 683 O O . LYS A 1 87 ? 18.776 -1.263 -14.759 1.00 93.88 87 LYS A O 1
ATOM 688 N N . GLN A 1 88 ? 16.799 -2.006 -13.986 1.00 95.81 88 GLN A N 1
ATOM 689 C CA . GLN A 1 88 ? 17.007 -3.410 -14.330 1.00 95.81 88 GLN A CA 1
ATOM 690 C C . GLN A 1 88 ? 16.542 -3.688 -15.761 1.00 95.81 88 GLN A C 1
ATOM 692 O O . GLN A 1 88 ? 15.547 -3.121 -16.220 1.00 95.81 88 GLN A O 1
ATOM 697 N N . GLU A 1 89 ? 17.230 -4.607 -16.434 1.00 94.69 89 GLU A N 1
ATOM 698 C CA . GLU A 1 89 ? 16.872 -5.106 -17.765 1.00 94.69 89 GLU A CA 1
ATOM 699 C C . GLU A 1 89 ? 15.753 -6.154 -17.649 1.00 94.69 89 GLU A C 1
ATOM 701 O O . GLU A 1 89 ? 15.986 -7.359 -17.719 1.00 94.69 89 GLU A O 1
ATOM 706 N N . LEU A 1 90 ? 14.527 -5.686 -17.399 1.00 93.69 90 LEU A N 1
ATOM 707 C CA . LEU A 1 90 ? 13.326 -6.524 -17.320 1.00 93.69 90 LEU A CA 1
ATOM 708 C C . LEU A 1 90 ? 12.432 -6.286 -18.543 1.00 93.69 90 LEU A C 1
ATOM 710 O O . LEU A 1 90 ? 12.265 -5.128 -18.950 1.00 93.69 90 LEU A O 1
ATOM 714 N N . PRO A 1 91 ? 11.797 -7.336 -19.097 1.00 94.69 91 PRO A N 1
ATOM 715 C CA . PRO A 1 91 ? 10.859 -7.173 -20.198 1.00 94.69 91 PRO A CA 1
ATOM 716 C C . PRO A 1 91 ? 9.684 -6.296 -19.762 1.00 94.69 91 PRO A C 1
ATOM 718 O O . PRO A 1 91 ? 9.161 -6.428 -18.645 1.00 94.69 91 PRO A O 1
ATOM 721 N N . ASP A 1 92 ? 9.274 -5.385 -20.643 1.00 95.31 92 ASP A N 1
ATOM 722 C CA . ASP A 1 92 ? 8.067 -4.603 -20.412 1.00 95.31 92 ASP A CA 1
ATOM 723 C C . ASP A 1 92 ? 6.814 -5.442 -20.693 1.00 95.31 92 ASP A C 1
ATOM 725 O O . ASP A 1 92 ? 6.813 -6.333 -21.542 1.00 95.31 92 ASP A O 1
ATOM 729 N N . ASN A 1 93 ? 5.748 -5.163 -19.949 1.00 97.50 93 ASN A N 1
ATOM 730 C CA . ASN A 1 93 ? 4.441 -5.789 -20.110 1.00 97.50 93 ASN A CA 1
ATOM 731 C C . ASN A 1 93 ? 3.342 -4.807 -19.646 1.00 97.50 93 ASN A C 1
ATOM 733 O O . ASN A 1 93 ? 3.648 -3.836 -18.946 1.00 97.50 93 ASN A O 1
ATOM 737 N N . PRO A 1 94 ? 2.060 -5.026 -19.986 1.00 97.56 94 PRO A N 1
ATOM 738 C CA . PRO A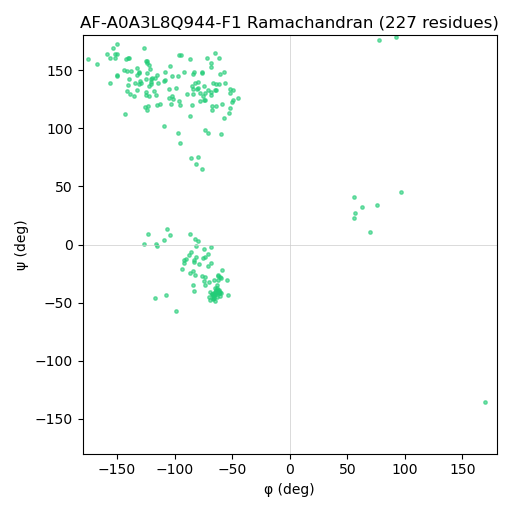 1 94 ? 0.986 -4.100 -19.616 1.00 97.56 94 PRO A CA 1
ATOM 739 C C . PRO A 1 94 ? 0.784 -3.891 -18.105 1.00 97.56 94 PRO A C 1
ATOM 741 O O . PRO A 1 94 ? 0.352 -2.812 -17.704 1.00 97.56 94 PRO A O 1
ATOM 744 N N . LYS A 1 95 ? 1.116 -4.881 -17.263 1.00 97.81 95 LYS A N 1
ATOM 745 C CA . LYS A 1 95 ? 0.983 -4.803 -15.797 1.00 97.81 95 LYS A CA 1
ATOM 746 C C . LYS A 1 95 ? 2.087 -3.962 -15.153 1.00 97.81 95 LYS A C 1
ATOM 748 O O . LYS A 1 95 ? 1.867 -3.383 -14.088 1.00 97.81 95 LYS A O 1
ATOM 753 N N . ARG A 1 96 ? 3.260 -3.881 -15.791 1.00 98.25 96 ARG A N 1
ATOM 754 C CA . ARG A 1 96 ? 4.451 -3.228 -15.242 1.00 98.25 96 ARG A CA 1
ATOM 755 C C . ARG A 1 96 ? 4.292 -1.718 -15.138 1.00 98.25 96 ARG A C 1
ATOM 757 O O . ARG A 1 96 ? 4.030 -1.052 -16.145 1.00 98.25 96 ARG A O 1
ATOM 764 N N . PHE A 1 97 ? 4.564 -1.167 -13.957 1.00 98.38 97 PHE A N 1
ATOM 765 C CA . PHE A 1 97 ? 4.747 0.272 -13.801 1.00 98.38 97 PHE A CA 1
ATOM 766 C C . PHE A 1 97 ? 6.028 0.733 -14.506 1.00 98.38 97 PHE A C 1
ATOM 768 O O . PHE A 1 97 ? 7.121 0.354 -14.102 1.00 98.38 97 PHE A O 1
ATOM 775 N N . ASP A 1 98 ? 5.938 1.562 -15.545 1.00 96.38 98 ASP A N 1
ATOM 776 C CA . ASP A 1 98 ? 7.119 1.950 -16.344 1.00 96.38 98 ASP A CA 1
ATOM 777 C C . ASP A 1 98 ? 7.912 3.130 -15.745 1.00 96.38 98 ASP A C 1
ATOM 779 O O . ASP A 1 98 ? 9.142 3.159 -15.799 1.00 96.38 98 ASP A O 1
ATOM 783 N N . THR A 1 99 ? 7.206 4.075 -15.125 1.00 95.31 99 THR A N 1
ATOM 784 C CA . THR A 1 99 ? 7.732 5.382 -14.712 1.00 95.31 99 THR A CA 1
ATOM 785 C C . THR A 1 99 ? 7.691 5.545 -13.199 1.00 95.31 99 THR A C 1
ATOM 787 O O . THR A 1 99 ? 8.661 5.986 -12.589 1.00 95.31 99 THR A O 1
ATOM 790 N N . ASN A 1 100 ? 6.564 5.196 -12.573 1.00 95.88 100 ASN A N 1
ATOM 791 C CA . ASN A 1 100 ? 6.398 5.339 -11.130 1.00 95.88 100 ASN A CA 1
ATOM 792 C C . ASN A 1 100 ? 7.065 4.165 -10.412 1.00 95.88 100 ASN A C 1
ATOM 794 O O . ASN A 1 100 ? 6.820 3.018 -10.775 1.00 95.88 100 ASN A O 1
ATOM 798 N N . SER A 1 101 ? 7.836 4.427 -9.357 1.00 96.56 101 SER A N 1
ATOM 799 C CA . SER A 1 101 ? 8.527 3.403 -8.565 1.00 96.56 101 SER A CA 1
ATOM 800 C C . SER A 1 101 ? 7.587 2.641 -7.624 1.00 96.56 101 SER A C 1
ATOM 802 O O . SER A 1 101 ? 7.678 2.724 -6.397 1.00 96.56 101 SER A O 1
ATOM 804 N N . ARG A 1 102 ? 6.660 1.899 -8.235 1.00 98.06 102 ARG A N 1
ATOM 805 C CA . ARG A 1 102 ? 5.556 1.189 -7.588 1.00 98.06 102 ARG A CA 1
ATOM 806 C C . ARG A 1 102 ? 5.545 -0.296 -7.939 1.00 98.06 102 ARG A C 1
ATOM 808 O O . ARG A 1 102 ? 6.076 -0.705 -8.972 1.00 98.06 102 ARG A O 1
ATOM 815 N N . VAL A 1 103 ? 4.903 -1.081 -7.084 1.00 98.75 103 VAL A N 1
ATOM 816 C CA . VAL A 1 103 ? 4.662 -2.520 -7.249 1.00 98.75 103 VAL A CA 1
ATOM 817 C C . VAL A 1 103 ? 3.351 -2.897 -6.549 1.00 98.75 103 VAL A C 1
ATOM 819 O O . VAL A 1 103 ? 3.005 -2.288 -5.536 1.00 98.75 103 VAL A O 1
ATOM 822 N N . LEU A 1 104 ? 2.610 -3.865 -7.089 1.00 98.88 104 LEU A N 1
ATOM 823 C CA . LEU A 1 104 ? 1.438 -4.450 -6.432 1.00 98.88 104 LEU A CA 1
ATOM 824 C C . LEU A 1 104 ? 1.773 -5.735 -5.679 1.00 98.88 104 LEU A C 1
ATOM 826 O O 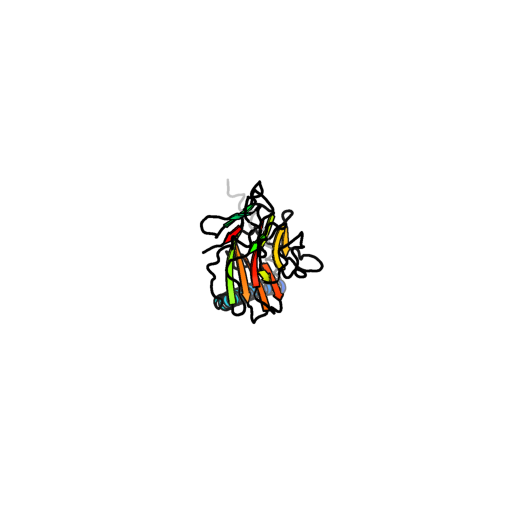. LEU A 1 104 ? 2.774 -6.390 -5.968 1.00 98.88 104 LEU A O 1
ATOM 830 N N . ALA A 1 105 ? 0.881 -6.139 -4.777 1.00 98.69 105 ALA A N 1
ATOM 831 C CA . ALA A 1 105 ? 0.788 -7.537 -4.385 1.00 98.69 105 ALA A CA 1
ATOM 832 C C . ALA A 1 105 ? 0.253 -8.419 -5.530 1.00 98.69 105 ALA A C 1
ATOM 834 O O . ALA A 1 105 ? -0.449 -7.955 -6.428 1.00 98.69 105 ALA A O 1
ATOM 835 N N . SER A 1 106 ? 0.583 -9.707 -5.474 1.00 97.81 106 SER A N 1
ATOM 836 C CA . SER A 1 106 ? 0.132 -10.746 -6.405 1.00 97.81 106 SER A CA 1
ATOM 837 C C . SER A 1 106 ? -1.352 -11.084 -6.251 1.00 97.81 106 SER A C 1
ATOM 839 O O . SER A 1 106 ? -2.019 -11.401 -7.236 1.00 97.81 106 SER A O 1
ATOM 841 N N . ALA A 1 107 ? -1.876 -10.982 -5.029 1.00 97.19 107 ALA A N 1
ATOM 842 C CA . ALA A 1 107 ? -3.286 -11.158 -4.715 1.00 97.19 107 ALA A CA 1
ATOM 843 C C . ALA A 1 107 ? -4.010 -9.805 -4.628 1.00 97.19 107 ALA A C 1
ATOM 845 O O . ALA A 1 107 ? -3.453 -8.808 -4.164 1.00 97.19 107 ALA A O 1
ATOM 846 N N . GLY A 1 108 ? -5.267 -9.797 -5.066 1.00 97.75 108 GLY A N 1
ATOM 847 C CA . GLY A 1 108 ? -6.183 -8.668 -4.948 1.00 97.75 108 GLY A CA 1
ATOM 848 C C . GLY A 1 108 ? -7.586 -9.153 -4.599 1.00 97.75 108 GLY A C 1
ATOM 849 O O . GLY A 1 108 ? -7.918 -10.318 -4.827 1.00 97.75 108 GLY A O 1
ATOM 850 N N . PHE A 1 109 ? -8.407 -8.250 -4.078 1.00 98.06 109 PHE A N 1
ATOM 851 C CA . PHE A 1 109 ? -9.640 -8.560 -3.359 1.00 98.06 109 PHE A CA 1
ATOM 852 C C . PHE A 1 109 ? -10.859 -7.934 -4.035 1.00 98.06 109 PHE A C 1
ATOM 854 O O . PHE A 1 109 ? -10.783 -6.819 -4.552 1.00 98.06 109 PHE A O 1
ATOM 861 N N . THR A 1 110 ? -11.974 -8.663 -4.037 1.00 97.56 110 THR A N 1
ATOM 862 C CA . THR A 1 110 ? -13.267 -8.250 -4.626 1.00 97.56 110 THR A CA 1
ATOM 863 C C . THR A 1 110 ? -14.435 -8.346 -3.646 1.00 97.56 110 THR A C 1
ATOM 865 O O . THR A 1 110 ? -15.578 -8.143 -4.043 1.00 97.56 110 THR A O 1
ATOM 868 N N . SER A 1 111 ? -14.162 -8.766 -2.416 1.00 95.88 111 SER A N 1
ATOM 869 C CA . SER A 1 111 ? -15.133 -9.058 -1.362 1.00 95.88 111 SER A CA 1
ATOM 870 C C . SER A 1 111 ? -14.365 -9.399 -0.097 1.00 95.88 111 SER A C 1
ATOM 872 O O . SER A 1 111 ? -13.243 -9.883 -0.221 1.00 95.88 111 SER A O 1
ATOM 874 N N . GLY A 1 112 ? -14.993 -9.289 1.063 1.00 93.81 112 GLY A N 1
ATOM 875 C CA . GLY A 1 112 ? -14.466 -9.742 2.336 1.00 93.81 112 GLY A CA 1
ATOM 876 C C . GLY A 1 112 ? -13.694 -8.680 3.110 1.00 93.81 112 GLY A C 1
ATOM 877 O O . GLY A 1 112 ? -13.492 -7.538 2.686 1.00 93.81 112 GLY A O 1
ATOM 878 N N . ARG A 1 113 ? -13.253 -9.110 4.294 1.00 95.19 113 ARG A N 1
ATOM 879 C CA . ARG A 1 113 ? -12.454 -8.319 5.225 1.00 95.19 113 ARG A CA 1
ATOM 880 C C . ARG A 1 113 ? -11.072 -8.932 5.321 1.00 95.19 113 ARG A C 1
ATOM 882 O O . ARG A 1 113 ? -10.941 -10.090 5.705 1.00 95.19 113 ARG A O 1
ATOM 889 N N . HIS A 1 114 ? -10.061 -8.147 4.994 1.00 96.12 114 HIS A N 1
ATOM 890 C CA . HIS A 1 114 ? -8.685 -8.600 4.850 1.00 96.12 114 HIS A CA 1
ATOM 891 C C . HIS A 1 114 ? -7.755 -7.691 5.627 1.00 96.12 114 HIS A C 1
ATOM 893 O O . HIS A 1 114 ? -7.977 -6.482 5.711 1.00 96.12 114 HIS A O 1
ATOM 899 N N . TYR A 1 115 ? -6.668 -8.242 6.151 1.00 96.62 115 TYR A N 1
ATOM 900 C CA . TYR A 1 115 ? -5.608 -7.412 6.692 1.00 96.62 115 TYR A CA 1
ATOM 901 C C . TYR A 1 115 ? -4.226 -7.979 6.439 1.00 96.62 115 TYR A C 1
ATOM 903 O O . TYR A 1 115 ? -4.009 -9.186 6.392 1.00 96.62 115 TYR A O 1
ATOM 911 N N . TRP A 1 116 ? -3.266 -7.073 6.319 1.00 97.94 116 TRP A N 1
ATOM 912 C CA . TRP A 1 116 ? -1.851 -7.393 6.219 1.00 97.94 116 TRP A CA 1
ATOM 913 C C . TRP A 1 116 ? -1.038 -6.360 6.985 1.00 97.94 116 TRP A C 1
ATOM 915 O O . TRP A 1 116 ? -1.495 -5.250 7.269 1.00 97.94 116 TRP A O 1
ATOM 925 N N . GLU A 1 117 ? 0.185 -6.729 7.338 1.00 97.81 117 GLU A N 1
ATOM 926 C CA . GLU A 1 117 ? 1.101 -5.849 8.052 1.00 97.81 117 GLU A CA 1
ATOM 927 C C . GLU A 1 117 ? 2.308 -5.517 7.185 1.00 97.81 117 GLU A C 1
ATOM 929 O O . GLU A 1 117 ? 2.849 -6.357 6.461 1.00 97.81 117 GLU A O 1
ATOM 934 N N . VAL A 1 118 ? 2.708 -4.254 7.252 1.00 98.38 118 VAL A N 1
ATOM 935 C CA . VAL A 1 118 ? 3.774 -3.673 6.451 1.00 98.38 118 VAL A CA 1
ATOM 936 C C . VAL A 1 118 ? 4.804 -3.078 7.393 1.00 98.38 118 VAL A C 1
ATOM 938 O O . VAL A 1 118 ? 4.525 -2.131 8.126 1.00 98.38 118 VAL A O 1
ATOM 941 N N . GLU A 1 119 ? 6.004 -3.631 7.368 1.00 98.19 119 GLU A N 1
ATOM 942 C CA . GLU A 1 119 ? 7.184 -3.062 7.995 1.00 98.19 119 GLU A CA 1
ATOM 943 C C . GLU A 1 119 ? 7.835 -2.046 7.050 1.00 98.19 119 GLU A C 1
ATOM 945 O O . GLU A 1 119 ? 7.976 -2.283 5.844 1.00 98.19 119 GLU A O 1
ATOM 950 N N . VAL A 1 120 ? 8.235 -0.905 7.605 1.00 96.25 120 VAL A N 1
ATOM 951 C CA . VAL A 1 120 ? 8.898 0.174 6.871 1.00 96.25 120 VAL A CA 1
ATOM 952 C C . VAL A 1 120 ? 10.304 0.413 7.392 1.00 96.25 120 VAL A C 1
ATOM 954 O O . VAL A 1 120 ? 10.581 0.350 8.591 1.00 96.25 120 VAL A O 1
ATOM 957 N N . GLY A 1 121 ? 11.208 0.724 6.466 1.00 91.88 121 GLY A N 1
ATOM 958 C CA . GLY A 1 121 ? 12.565 1.120 6.802 1.00 91.88 121 GLY A CA 1
ATOM 959 C C . GLY A 1 121 ? 12.613 2.406 7.641 1.00 91.88 121 GLY A C 1
ATOM 960 O O . GLY A 1 121 ? 11.690 3.221 7.629 1.00 91.88 121 GLY A O 1
ATOM 961 N N . PRO A 1 122 ? 13.728 2.656 8.348 1.00 87.00 122 PRO A N 1
ATOM 962 C CA . PRO A 1 122 ? 13.866 3.824 9.214 1.00 87.00 122 PRO A CA 1
ATOM 963 C C . PRO A 1 122 ? 13.988 5.145 8.437 1.00 87.00 122 PRO A C 1
ATOM 965 O O . PRO A 1 122 ? 14.002 6.211 9.052 1.00 87.00 122 PRO A O 1
ATOM 968 N N . SER A 1 123 ? 14.121 5.120 7.119 1.00 91.62 123 SER A N 1
ATOM 969 C CA . SER A 1 123 ? 14.307 6.323 6.315 1.00 91.62 123 SER A CA 1
ATOM 970 C C . SER A 1 123 ? 13.032 6.709 5.577 1.00 91.62 123 SER A C 1
ATOM 972 O O . SER A 1 123 ? 12.194 5.869 5.259 1.00 91.62 123 SER A O 1
ATOM 974 N N . ASP A 1 124 ? 12.925 8.002 5.294 1.00 92.44 124 ASP A N 1
ATOM 975 C CA . ASP A 1 124 ? 11.819 8.603 4.557 1.00 92.44 124 ASP A CA 1
ATOM 976 C C . ASP A 1 124 ? 11.747 8.116 3.094 1.00 92.44 124 ASP A C 1
ATOM 978 O O . ASP A 1 124 ? 12.723 7.582 2.555 1.00 92.44 124 ASP A O 1
ATOM 982 N N . GLY A 1 125 ? 10.611 8.350 2.435 1.00 94.75 125 GLY A N 1
ATOM 983 C CA . GLY A 1 125 ? 10.418 8.063 1.014 1.00 94.75 125 GLY A CA 1
ATOM 984 C C . GLY A 1 125 ? 9.741 6.724 0.735 1.00 94.75 125 GLY A C 1
ATOM 985 O O . GLY A 1 125 ? 10.171 5.977 -0.149 1.00 94.75 125 GLY A O 1
ATOM 986 N N . TRP A 1 126 ? 8.677 6.423 1.475 1.00 96.75 126 TRP A N 1
ATOM 987 C CA . TRP A 1 126 ? 7.828 5.255 1.255 1.00 96.75 126 TRP A CA 1
ATOM 988 C C . TRP A 1 126 ? 6.350 5.643 1.275 1.00 96.75 126 TRP A C 1
ATOM 990 O O . TRP A 1 126 ? 5.945 6.603 1.930 1.00 96.75 126 TRP A O 1
ATOM 1000 N N . ALA A 1 127 ? 5.534 4.885 0.552 1.00 97.81 127 ALA A N 1
ATOM 1001 C CA . ALA A 1 127 ? 4.083 4.975 0.596 1.00 97.81 127 ALA A CA 1
ATOM 1002 C C . ALA A 1 127 ? 3.468 3.608 0.298 1.00 97.81 127 ALA A C 1
ATOM 1004 O O . ALA A 1 127 ? 3.996 2.861 -0.527 1.00 97.81 127 ALA A O 1
ATOM 1005 N N . PHE A 1 128 ? 2.353 3.281 0.940 1.00 98.62 128 PHE A N 1
ATOM 1006 C CA . PHE A 1 128 ? 1.619 2.050 0.662 1.00 98.62 128 PHE A CA 1
ATOM 1007 C C . PHE A 1 128 ? 0.148 2.171 1.051 1.00 98.62 128 PHE A C 1
ATOM 1009 O O . PHE A 1 128 ? -0.246 3.035 1.836 1.00 98.62 128 PHE A O 1
ATOM 1016 N N . GLY A 1 129 ? -0.662 1.288 0.485 1.00 98.50 129 GLY A N 1
ATOM 1017 C CA . GLY A 1 129 ? -2.097 1.231 0.709 1.00 98.50 129 GLY A CA 1
ATOM 1018 C C . GLY A 1 129 ? -2.739 0.284 -0.286 1.00 98.50 129 GLY A C 1
ATOM 1019 O O . GLY A 1 129 ? -2.187 -0.784 -0.547 1.00 98.50 129 GLY A O 1
ATOM 1020 N N . VAL A 1 130 ? -3.860 0.688 -0.871 1.00 98.62 130 VAL A N 1
ATOM 1021 C CA . VAL A 1 130 ? -4.548 -0.070 -1.919 1.00 98.62 130 VAL A CA 1
ATOM 1022 C C . VAL A 1 130 ? -4.705 0.753 -3.189 1.00 98.62 130 VAL A C 1
ATOM 1024 O O . VAL A 1 130 ? -4.741 1.987 -3.161 1.00 98.62 130 VAL A O 1
ATOM 1027 N N . ALA A 1 131 ? -4.813 0.056 -4.312 1.00 98.44 131 ALA A N 1
ATOM 1028 C CA . ALA A 1 131 ? -5.141 0.636 -5.597 1.00 98.44 131 ALA A CA 1
ATOM 1029 C C . ALA A 1 131 ? -6.139 -0.228 -6.356 1.00 98.44 131 ALA A C 1
ATOM 1031 O O . ALA A 1 131 ? -6.129 -1.452 -6.246 1.00 98.44 131 ALA A O 1
ATOM 1032 N N . LYS A 1 132 ? -6.969 0.420 -7.167 1.00 98.06 132 LYS A N 1
ATOM 1033 C CA . LYS A 1 132 ? -7.844 -0.250 -8.132 1.00 98.06 132 LYS A CA 1
ATOM 1034 C C . LYS A 1 132 ? -7.054 -1.119 -9.109 1.00 98.06 132 LYS A C 1
ATOM 1036 O O . LYS A 1 132 ? -5.929 -0.780 -9.476 1.00 98.06 132 LYS A O 1
ATOM 1041 N N . GLU A 1 133 ? -7.650 -2.211 -9.579 1.00 98.00 133 GLU A N 1
ATOM 1042 C CA . GLU A 1 133 ? -7.093 -3.051 -10.645 1.00 98.00 133 GLU A CA 1
ATOM 1043 C C . GLU A 1 133 ? -6.755 -2.216 -11.888 1.00 98.00 133 GLU A C 1
ATOM 1045 O O . GLU A 1 133 ? -5.642 -2.320 -12.423 1.00 98.00 133 GLU A O 1
ATOM 1050 N N . SER A 1 134 ? -7.666 -1.307 -12.252 1.00 97.12 134 SER A N 1
ATOM 1051 C CA . SER A 1 134 ? -7.548 -0.354 -13.358 1.00 97.12 134 SER A CA 1
ATOM 1052 C C . SER A 1 134 ? -6.497 0.751 -13.184 1.00 97.12 134 SER A C 1
ATOM 1054 O O . SER A 1 134 ? -6.313 1.544 -14.113 1.00 97.12 134 SER A O 1
ATOM 1056 N N . VAL A 1 135 ? -5.783 0.826 -12.047 1.00 97.75 135 VAL A N 1
ATOM 1057 C CA . VAL A 1 135 ? -4.790 1.888 -11.807 1.00 97.75 135 VAL A CA 1
ATOM 1058 C C . VAL A 1 135 ? -3.796 1.980 -12.964 1.00 97.75 135 VAL A C 1
ATOM 1060 O O . VAL A 1 135 ? -3.246 0.985 -13.452 1.00 97.75 135 VAL A O 1
ATOM 1063 N N . ARG A 1 136 ? -3.550 3.211 -13.412 1.00 97.88 136 ARG A N 1
ATOM 1064 C CA . ARG A 1 136 ? -2.724 3.482 -14.584 1.00 97.88 136 ARG A CA 1
ATOM 1065 C C . ARG A 1 136 ? -1.278 3.040 -14.343 1.00 97.88 136 ARG A C 1
ATOM 1067 O O . ARG A 1 136 ? -0.582 3.545 -13.462 1.00 97.88 136 ARG A O 1
ATOM 1074 N N . ARG A 1 137 ? -0.811 2.095 -15.166 1.00 97.94 137 ARG A N 1
ATOM 1075 C CA . ARG A 1 137 ? 0.545 1.518 -15.072 1.00 97.94 137 ARG A CA 1
ATOM 1076 C C . ARG A 1 137 ? 1.599 2.314 -15.832 1.00 97.94 137 ARG A C 1
ATOM 1078 O O . ARG A 1 137 ? 2.776 2.247 -15.494 1.00 97.94 137 ARG A O 1
ATOM 1085 N N . LYS A 1 138 ? 1.186 3.063 -16.852 1.00 97.56 138 LYS A N 1
ATOM 1086 C CA . LYS A 1 138 ? 2.096 3.723 -17.792 1.00 97.56 138 LYS A CA 1
ATOM 1087 C C . LYS A 1 138 ? 2.121 5.238 -17.609 1.00 97.56 138 LYS A C 1
ATOM 1089 O O . LYS A 1 138 ? 1.080 5.862 -17.391 1.00 97.56 138 LYS A O 1
ATOM 1094 N N . GLY A 1 139 ? 3.310 5.814 -17.737 1.00 96.88 139 GLY A N 1
ATOM 1095 C CA . GLY A 1 139 ? 3.584 7.236 -17.573 1.00 96.88 139 GLY A CA 1
ATOM 1096 C C . GLY A 1 139 ? 3.645 7.708 -16.118 1.00 96.88 139 GLY A C 1
ATOM 1097 O O . GLY A 1 139 ? 3.406 6.968 -15.158 1.00 96.88 139 GLY A O 1
ATOM 1098 N N . LEU A 1 140 ? 3.982 8.987 -15.947 1.00 95.50 140 LEU A N 1
ATOM 1099 C CA . LEU A 1 140 ? 3.994 9.637 -14.639 1.00 95.50 140 LEU A CA 1
ATOM 1100 C C . LEU A 1 140 ? 2.554 9.902 -14.189 1.00 95.50 140 LEU A C 1
ATOM 1102 O O . LEU A 1 140 ? 1.782 10.553 -14.894 1.00 95.50 140 LEU A O 1
ATOM 1106 N N . THR A 1 141 ? 2.201 9.396 -13.011 1.00 94.50 141 THR A N 1
ATOM 1107 C CA . THR A 1 141 ? 0.844 9.506 -12.462 1.00 94.50 141 THR A CA 1
ATOM 1108 C C . THR A 1 141 ? 0.918 10.000 -11.031 1.00 94.50 141 THR A C 1
ATOM 1110 O O . THR A 1 141 ? 1.882 9.709 -10.314 1.00 94.50 141 THR A O 1
ATOM 1113 N N . GLN A 1 142 ? -0.088 10.746 -10.587 1.00 92.25 142 GLN A N 1
ATOM 1114 C CA . GLN A 1 142 ? -0.131 11.159 -9.192 1.00 92.25 142 GLN A CA 1
ATOM 1115 C C . GLN A 1 142 ? -0.388 9.952 -8.284 1.00 92.25 142 GLN A C 1
ATOM 1117 O O . GLN A 1 142 ? -0.940 8.932 -8.687 1.00 92.25 142 GLN A O 1
ATOM 1122 N N . PHE A 1 143 ? 0.087 10.047 -7.048 1.00 93.19 143 PHE A N 1
ATOM 1123 C CA . PHE A 1 143 ? -0.287 9.113 -5.995 1.00 93.19 143 PHE A CA 1
ATOM 1124 C C . PHE A 1 143 ? -1.442 9.784 -5.250 1.00 93.19 143 PHE A C 1
ATOM 1126 O O . PHE A 1 143 ? -1.177 10.599 -4.358 1.00 93.19 143 PHE A O 1
ATOM 1133 N N . SER A 1 144 ? -2.671 9.565 -5.735 1.00 95.94 144 SER A N 1
ATOM 1134 C CA . SER A 1 144 ? -3.907 10.230 -5.294 1.00 95.94 144 SER A CA 1
ATOM 1135 C C . SER A 1 144 ? -5.154 9.340 -5.489 1.00 95.94 144 SER A C 1
ATOM 1137 O O . SER A 1 144 ? -5.131 8.429 -6.324 1.00 95.94 144 SER A O 1
ATOM 1139 N N . PRO A 1 145 ? -6.267 9.633 -4.786 1.00 96.44 145 PRO A N 1
ATOM 1140 C CA . PRO A 1 145 ? -7.543 8.934 -4.969 1.00 96.44 145 PRO A CA 1
ATOM 1141 C C . PRO A 1 145 ? -8.128 9.036 -6.381 1.00 96.44 145 PRO A C 1
ATOM 1143 O O . PRO A 1 145 ? -8.815 8.122 -6.826 1.00 96.44 145 PRO A O 1
ATOM 1146 N N . GLU A 1 146 ? -7.844 10.121 -7.105 1.00 95.31 146 GLU A N 1
ATOM 1147 C CA . GLU A 1 146 ? -8.311 10.339 -8.485 1.00 95.31 146 GLU A CA 1
ATOM 1148 C C . GLU A 1 146 ? -7.700 9.326 -9.465 1.00 95.31 146 GLU A C 1
ATOM 1150 O O . GLU A 1 146 ? -8.352 8.921 -10.422 1.00 95.31 146 GLU A O 1
ATOM 1155 N N . GLU A 1 147 ? -6.478 8.858 -9.191 1.00 95.81 147 GLU A N 1
ATOM 1156 C CA . GLU A 1 147 ? -5.829 7.752 -9.914 1.00 95.81 147 GLU A CA 1
ATOM 1157 C C . GLU A 1 147 ? -6.212 6.378 -9.324 1.00 95.81 147 GLU A C 1
ATOM 1159 O O . GLU A 1 147 ? -5.632 5.356 -9.689 1.00 95.81 147 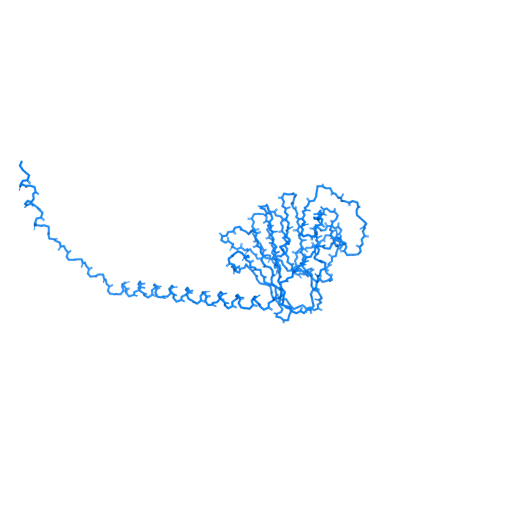GLU A O 1
ATOM 1164 N N . GLY A 1 148 ? -7.181 6.333 -8.402 1.00 96.94 148 GLY A N 1
ATOM 1165 C CA . GLY A 1 148 ? -7.666 5.108 -7.770 1.00 96.94 148 GLY A CA 1
ATOM 1166 C C . GLY A 1 148 ? -6.732 4.544 -6.703 1.00 96.94 148 GLY A C 1
ATOM 1167 O O . GLY A 1 148 ? -6.629 3.322 -6.597 1.00 96.94 148 GLY A O 1
ATOM 1168 N N . ILE A 1 149 ? -6.026 5.406 -5.958 1.00 98.19 149 ILE A N 1
ATOM 1169 C CA . ILE A 1 149 ? -5.055 5.023 -4.921 1.00 98.19 149 ILE A CA 1
ATOM 1170 C C . ILE A 1 149 ? -5.447 5.620 -3.563 1.00 98.19 149 ILE A C 1
ATOM 1172 O O . ILE A 1 149 ? -5.573 6.837 -3.431 1.00 98.19 149 ILE A O 1
ATOM 1176 N N . TRP A 1 150 ? -5.525 4.777 -2.531 1.00 98.44 150 TRP A N 1
ATOM 1177 C CA . TRP A 1 150 ? -5.768 5.178 -1.138 1.00 98.44 150 TRP A CA 1
ATOM 1178 C C . TRP A 1 150 ? -4.671 4.623 -0.246 1.00 98.44 150 TRP A C 1
ATOM 1180 O O . TRP A 1 150 ? -4.459 3.412 -0.184 1.00 98.44 150 TRP A O 1
ATOM 1190 N N . ALA A 1 151 ? -3.920 5.511 0.399 1.00 98.44 151 ALA A N 1
ATOM 1191 C CA . ALA A 1 151 ? -2.640 5.147 0.985 1.00 98.44 151 ALA A CA 1
ATOM 1192 C C . ALA A 1 151 ? -2.180 6.107 2.081 1.00 98.44 151 ALA A C 1
ATOM 1194 O O . ALA A 1 151 ? -2.622 7.256 2.166 1.00 98.44 151 ALA A O 1
ATOM 1195 N N . VAL A 1 152 ? -1.212 5.640 2.863 1.00 98.19 152 VAL A N 1
ATOM 1196 C CA . VAL A 1 152 ? -0.402 6.464 3.762 1.00 98.19 152 VAL A CA 1
ATOM 1197 C C . VAL A 1 152 ? 1.015 6.590 3.214 1.00 98.19 152 VAL A C 1
ATOM 1199 O O . VAL A 1 152 ? 1.531 5.697 2.537 1.00 98.19 152 VAL A O 1
ATOM 1202 N N . GLN A 1 153 ? 1.648 7.726 3.478 1.00 96.56 153 GLN A N 1
ATOM 1203 C CA . GLN A 1 153 ? 2.976 8.054 2.975 1.00 96.56 153 GLN A CA 1
ATOM 1204 C C . GLN A 1 153 ? 3.813 8.741 4.050 1.00 96.56 153 GLN A C 1
ATOM 1206 O O . GLN A 1 153 ? 3.313 9.621 4.751 1.00 96.56 153 GLN A O 1
ATOM 1211 N N . GLN A 1 154 ? 5.109 8.432 4.084 1.00 95.75 154 GLN A N 1
ATOM 1212 C CA . GLN A 1 154 ? 6.117 9.299 4.683 1.00 95.75 154 GLN A CA 1
ATOM 1213 C C . GLN A 1 154 ? 6.862 10.058 3.576 1.00 95.75 154 GLN A C 1
ATOM 1215 O O . GLN A 1 154 ? 7.330 9.461 2.599 1.00 95.75 154 GLN A O 1
ATOM 1220 N N . ASN A 1 155 ? 6.888 11.389 3.684 1.00 92.06 155 ASN A N 1
ATOM 1221 C CA . ASN A 1 155 ? 7.652 12.262 2.794 1.00 92.06 155 ASN A CA 1
ATOM 1222 C C . ASN A 1 155 ? 7.978 13.606 3.456 1.00 92.06 155 ASN A C 1
ATOM 1224 O O . ASN A 1 155 ? 7.116 14.221 4.095 1.00 92.06 155 ASN A O 1
ATOM 1228 N N . GLY A 1 156 ? 9.199 14.098 3.251 1.00 90.06 156 GLY A N 1
ATOM 1229 C CA . GLY A 1 156 ? 9.691 15.342 3.841 1.00 90.06 156 GLY A CA 1
ATOM 1230 C C . GLY A 1 156 ? 9.751 15.290 5.369 1.00 90.06 156 GLY A C 1
ATOM 1231 O O . GLY A 1 156 ? 9.469 16.289 6.028 1.00 90.06 156 GLY A O 1
ATOM 1232 N N . GLY A 1 157 ? 10.025 14.113 5.940 1.00 91.06 157 GLY A N 1
ATOM 1233 C CA . GLY A 1 157 ? 10.032 13.876 7.386 1.00 91.06 157 GLY A CA 1
ATOM 1234 C C . GLY A 1 157 ? 8.650 13.927 8.050 1.00 91.06 157 GLY A C 1
ATOM 1235 O O . GLY A 1 157 ? 8.571 13.953 9.276 1.00 91.06 157 GLY A O 1
ATOM 1236 N N . ARG A 1 158 ? 7.564 13.950 7.269 1.00 94.75 158 ARG A N 1
ATOM 1237 C CA . ARG A 1 158 ? 6.175 14.009 7.751 1.00 94.75 158 ARG A CA 1
ATOM 1238 C C . ARG A 1 158 ? 5.355 12.849 7.205 1.00 94.75 158 ARG A C 1
ATOM 1240 O O . ARG A 1 158 ? 5.693 12.283 6.168 1.00 94.75 158 ARG A O 1
ATOM 1247 N N . TYR A 1 159 ? 4.264 12.542 7.895 1.00 97.06 159 TYR A N 1
ATOM 1248 C CA . TYR A 1 159 ? 3.303 11.524 7.491 1.00 97.06 159 TYR A CA 1
ATOM 1249 C C . TYR A 1 159 ? 2.062 12.162 6.882 1.00 97.06 159 TYR A C 1
ATOM 1251 O O . TYR A 1 159 ? 1.622 13.230 7.313 1.00 97.06 159 TYR A O 1
ATOM 1259 N N . TRP A 1 160 ? 1.502 11.491 5.886 1.00 97.94 160 TRP A N 1
ATOM 1260 C CA . TRP A 1 160 ? 0.374 11.980 5.111 1.00 97.94 160 TRP A CA 1
ATOM 1261 C C . TRP A 1 160 ? -0.588 10.841 4.810 1.00 97.94 160 TRP A C 1
ATOM 1263 O O . TRP A 1 160 ? -0.160 9.766 4.389 1.00 97.94 160 TRP A O 1
ATOM 1273 N N . ALA A 1 161 ? -1.881 11.110 4.944 1.00 98.38 161 ALA A N 1
ATOM 1274 C CA . ALA A 1 161 ? -2.898 10.353 4.239 1.00 98.38 161 ALA A CA 1
ATOM 1275 C C . ALA A 1 161 ? -3.058 10.947 2.838 1.00 98.38 161 ALA A C 1
ATOM 1277 O O . ALA A 1 161 ? -3.116 12.166 2.646 1.00 98.38 161 ALA A O 1
ATOM 1278 N N . VAL A 1 162 ? -3.092 10.071 1.841 1.00 97.75 162 VAL A N 1
ATOM 1279 C CA . VAL A 1 162 ? -3.171 10.419 0.424 1.00 97.75 162 VAL A CA 1
ATOM 1280 C C . VAL A 1 162 ? -4.626 10.729 0.061 1.00 97.75 162 VAL A C 1
ATOM 1282 O O . VAL A 1 162 ? -5.304 9.961 -0.607 1.00 97.75 162 VAL A O 1
ATOM 1285 N N . THR A 1 163 ? -5.127 11.849 0.571 1.00 97.25 163 THR A N 1
ATOM 1286 C CA . THR A 1 163 ? -6.459 12.401 0.287 1.00 97.25 163 THR A CA 1
ATOM 1287 C C . THR A 1 163 ? -6.403 13.433 -0.845 1.00 97.25 163 THR A C 1
ATOM 1289 O O . THR A 1 163 ? -5.332 13.929 -1.209 1.00 97.25 163 THR A O 1
ATOM 1292 N N . ALA A 1 164 ? -7.568 13.744 -1.415 1.00 93.81 164 ALA A N 1
ATOM 1293 C CA . ALA A 1 164 ? -7.766 14.791 -2.416 1.00 93.81 164 ALA A CA 1
ATOM 1294 C C . ALA A 1 164 ? -8.796 15.817 -1.899 1.00 93.81 164 ALA A C 1
ATOM 1296 O O . ALA A 1 164 ? -9.669 15.443 -1.113 1.00 93.81 164 ALA A O 1
ATOM 1297 N N . PRO A 1 165 ? -8.717 17.101 -2.307 1.00 92.19 165 PRO A N 1
ATOM 1298 C CA . PRO A 1 165 ? -7.761 17.677 -3.265 1.00 92.19 165 PRO A CA 1
ATOM 1299 C C . PRO A 1 165 ? -6.369 17.952 -2.672 1.00 92.19 165 PRO A C 1
ATOM 1301 O O . PRO A 1 165 ? -5.403 18.143 -3.405 1.00 92.19 165 PRO A O 1
ATOM 1304 N N . GLN A 1 166 ? -6.248 17.982 -1.344 1.00 93.75 166 GLN A N 1
ATOM 1305 C CA . GLN A 1 166 ? -4.977 18.141 -0.640 1.00 93.75 166 GLN A CA 1
ATOM 1306 C C . GLN A 1 166 ? -4.791 16.985 0.328 1.00 93.75 166 GLN A C 1
ATOM 1308 O O . GLN A 1 166 ? -5.744 16.560 0.977 1.00 93.75 166 GLN A O 1
ATOM 1313 N N . ARG A 1 167 ? -3.546 16.525 0.450 1.00 96.50 167 ARG A N 1
ATOM 1314 C CA . ARG A 1 167 ? -3.179 15.461 1.382 1.00 96.50 167 ARG A CA 1
ATOM 1315 C C . ARG A 1 167 ? -3.396 15.908 2.819 1.00 96.50 167 ARG A C 1
ATOM 1317 O O . ARG A 1 167 ? -3.005 17.012 3.199 1.00 96.50 167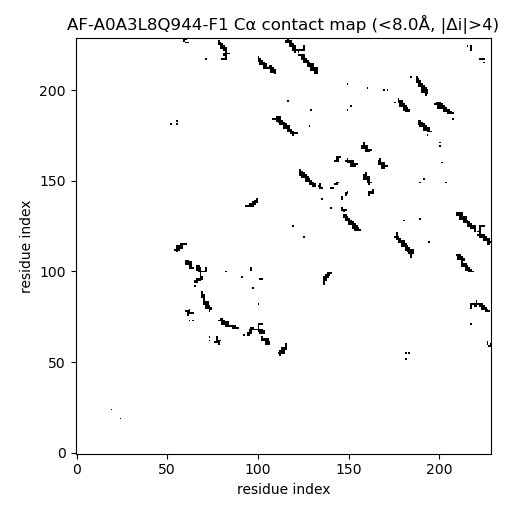 ARG A O 1
ATOM 1324 N N . THR A 1 168 ? -3.934 15.014 3.632 1.00 97.81 168 THR A N 1
ATOM 1325 C CA . THR A 1 168 ? -4.166 15.262 5.051 1.00 97.81 168 THR A CA 1
ATOM 1326 C C . THR A 1 168 ? -2.883 14.956 5.829 1.00 97.81 168 THR A C 1
ATOM 1328 O O . THR A 1 168 ? -2.395 13.824 5.763 1.00 97.81 168 THR A O 1
ATOM 1331 N N . PRO A 1 169 ? -2.295 15.928 6.552 1.00 97.75 169 PRO A N 1
ATOM 1332 C CA . PRO A 1 169 ? -1.148 15.663 7.416 1.00 97.75 169 PRO A CA 1
ATOM 1333 C C . PRO A 1 169 ? -1.560 14.763 8.584 1.00 97.75 169 PRO A C 1
ATOM 1335 O O . PRO A 1 169 ? -2.617 14.960 9.180 1.00 97.75 169 PRO A O 1
ATOM 1338 N N . LEU A 1 170 ? -0.708 13.798 8.930 1.00 97.06 170 LEU A N 1
ATOM 1339 C CA . LEU A 1 170 ? -0.928 12.882 10.048 1.00 97.06 170 LEU A CA 1
ATOM 1340 C C . LEU A 1 170 ? -0.028 13.264 11.227 1.00 97.06 170 LEU A C 1
ATOM 1342 O O . LEU A 1 170 ? 1.194 13.371 11.088 1.00 97.06 170 LEU A O 1
ATOM 1346 N N . SER A 1 171 ? -0.638 13.459 12.395 1.00 93.25 171 SER A N 1
ATOM 1347 C CA . SER A 1 171 ? 0.058 13.747 13.652 1.00 93.25 171 SER A CA 1
ATOM 1348 C C . SER A 1 171 ? 0.229 12.462 14.449 1.00 93.25 171 SER A C 1
ATOM 1350 O O . SER A 1 171 ? -0.674 12.049 15.165 1.00 93.25 171 SER A O 1
ATOM 1352 N N . LEU A 1 172 ? 1.393 11.830 14.313 1.00 91.62 172 LEU A N 1
ATOM 1353 C CA . LEU A 1 172 ? 1.705 10.577 14.998 1.00 91.62 172 LEU A CA 1
ATOM 1354 C C . LEU A 1 172 ? 2.548 10.849 16.243 1.00 91.62 172 LEU A C 1
ATOM 1356 O O . LEU A 1 172 ? 3.519 11.607 16.183 1.00 91.62 172 LEU A O 1
ATOM 1360 N N . GLY A 1 173 ? 2.200 10.212 17.364 1.00 85.69 173 GLY A N 1
ATOM 1361 C CA . GLY A 1 173 ? 2.948 10.339 18.621 1.00 85.69 173 GLY A CA 1
ATOM 1362 C C . GLY A 1 173 ? 4.339 9.700 18.576 1.00 85.69 173 GLY A C 1
ATOM 1363 O O . GLY A 1 173 ? 5.192 9.991 19.415 1.00 85.69 173 GLY A O 1
ATOM 1364 N N . ARG A 1 174 ? 4.587 8.840 17.583 1.00 89.31 174 ARG A N 1
ATOM 1365 C CA . ARG A 1 174 ? 5.862 8.160 17.358 1.00 89.31 174 ARG A CA 1
ATOM 1366 C C . ARG A 1 174 ? 6.089 7.861 15.882 1.00 89.31 174 ARG A C 1
ATOM 1368 O O . ARG A 1 174 ? 5.220 8.051 15.035 1.00 89.31 174 ARG A O 1
ATOM 1375 N N . LYS A 1 175 ? 7.294 7.387 15.583 1.00 91.94 175 LYS A N 1
ATOM 1376 C CA . LYS A 1 175 ? 7.670 6.923 14.251 1.00 91.94 175 LYS A CA 1
ATOM 1377 C C . LYS A 1 175 ? 7.033 5.564 13.964 1.00 91.94 175 LYS A C 1
ATOM 1379 O O . LYS A 1 175 ? 7.099 4.684 14.815 1.00 91.94 175 LYS A O 1
ATOM 1384 N N . LEU A 1 176 ? 6.494 5.397 12.759 1.00 93.81 176 LEU A N 1
ATOM 1385 C CA . LEU A 1 176 ? 5.956 4.117 12.310 1.00 93.81 176 LEU A CA 1
ATOM 1386 C C . LEU A 1 176 ? 7.099 3.160 11.955 1.00 93.81 176 LEU A C 1
ATOM 1388 O O . LEU A 1 176 ? 8.000 3.513 11.195 1.00 93.81 176 LEU A O 1
ATOM 1392 N N . SER A 1 177 ? 7.049 1.962 12.527 1.00 94.00 177 SER A N 1
ATOM 1393 C CA . SER A 1 177 ? 7.910 0.810 12.224 1.00 94.00 177 SER A CA 1
ATOM 1394 C C . SER A 1 177 ? 7.121 -0.253 11.462 1.00 94.00 177 SER A C 1
ATOM 1396 O O . SER A 1 177 ? 7.601 -0.805 10.473 1.00 94.00 177 SER A O 1
ATOM 1398 N N . ARG A 1 178 ? 5.887 -0.507 11.910 1.00 96.81 178 ARG A N 1
ATOM 1399 C CA . ARG A 1 178 ? 4.969 -1.490 11.352 1.00 96.81 178 ARG A CA 1
ATOM 1400 C C . ARG A 1 178 ? 3.545 -0.961 11.356 1.00 96.81 178 ARG A C 1
ATOM 1402 O O . ARG A 1 178 ? 3.061 -0.449 12.363 1.00 96.81 178 ARG A O 1
ATOM 1409 N N . VAL A 1 179 ? 2.877 -1.105 10.223 1.00 97.56 179 VAL A N 1
ATOM 1410 C CA . VAL A 1 179 ? 1.518 -0.619 10.006 1.00 97.56 179 VAL A CA 1
ATOM 1411 C C . VAL A 1 179 ? 0.654 -1.773 9.542 1.00 97.56 179 VAL A C 1
ATOM 1413 O O . VAL A 1 179 ? 0.998 -2.460 8.583 1.00 97.56 179 VAL A O 1
ATOM 1416 N N . ARG A 1 180 ? -0.481 -1.970 10.204 1.00 97.06 180 ARG A N 1
ATOM 1417 C CA . ARG A 1 180 ? -1.539 -2.846 9.722 1.00 97.06 180 ARG A CA 1
ATOM 1418 C C . ARG A 1 180 ? -2.414 -2.072 8.751 1.00 97.06 180 ARG A C 1
ATOM 1420 O O . ARG A 1 180 ? -2.882 -0.981 9.074 1.00 97.06 180 ARG A O 1
ATOM 1427 N N . VAL A 1 181 ? -2.644 -2.657 7.586 1.00 98.00 181 VAL A N 1
ATOM 1428 C CA . VAL A 1 181 ? -3.662 -2.214 6.638 1.00 98.00 181 VAL A CA 1
ATOM 1429 C C . VAL A 1 181 ? -4.837 -3.168 6.764 1.00 98.00 181 VAL A C 1
ATOM 1431 O O . VAL A 1 181 ? -4.648 -4.381 6.714 1.00 98.00 181 VAL A O 1
ATOM 1434 N N . TYR A 1 182 ? -6.024 -2.616 6.963 1.00 96.62 182 TYR A N 1
ATOM 1435 C CA . TYR A 1 182 ? -7.287 -3.334 7.030 1.00 96.62 182 TYR A CA 1
ATOM 1436 C C . TYR A 1 182 ? -8.161 -2.882 5.866 1.00 96.62 182 TYR A C 1
ATOM 1438 O O . TYR A 1 182 ? -8.325 -1.682 5.654 1.00 96.62 182 TYR A O 1
ATOM 1446 N N . LEU A 1 183 ? -8.683 -3.833 5.107 1.00 96.50 183 LEU A N 1
ATOM 1447 C CA . LEU A 1 183 ? -9.605 -3.623 4.002 1.00 96.50 183 LEU A CA 1
ATOM 1448 C C . LEU A 1 183 ? -10.932 -4.275 4.377 1.00 96.50 183 LEU A C 1
ATOM 1450 O O . LEU A 1 183 ? -10.970 -5.486 4.572 1.00 96.50 183 LEU A O 1
ATOM 1454 N N . ASP A 1 184 ? -11.999 -3.488 4.427 1.00 94.81 184 ASP A N 1
ATOM 1455 C CA . ASP A 1 184 ? -13.374 -3.974 4.456 1.00 94.81 184 ASP A CA 1
ATOM 1456 C C . ASP A 1 184 ? -14.011 -3.656 3.107 1.00 94.81 184 ASP A C 1
ATOM 1458 O O . ASP A 1 184 ? -14.322 -2.500 2.814 1.00 94.81 184 ASP A O 1
ATOM 1462 N N . TYR A 1 185 ? -14.116 -4.662 2.238 1.00 94.88 185 TYR A N 1
ATOM 1463 C CA . TYR A 1 185 ? -14.587 -4.436 0.878 1.00 94.88 185 TYR A CA 1
ATOM 1464 C C . TYR A 1 185 ? -16.077 -4.070 0.867 1.00 94.88 185 TYR A C 1
ATOM 1466 O O . TYR A 1 185 ? -16.459 -3.087 0.235 1.00 94.88 185 TYR A O 1
ATOM 1474 N N . GLU A 1 186 ? -16.920 -4.820 1.582 1.00 93.62 186 GLU A N 1
ATOM 1475 C CA . GLU A 1 186 ? -18.358 -4.545 1.694 1.00 93.62 186 GLU A CA 1
ATOM 1476 C C . GLU A 1 186 ? -18.666 -3.351 2.602 1.00 93.62 186 GLU A C 1
ATOM 1478 O O . GLU A 1 186 ? -19.652 -2.651 2.374 1.00 93.62 186 GLU A O 1
ATOM 1483 N N . GLY A 1 187 ? -17.834 -3.116 3.618 1.00 90.88 187 GLY A N 1
ATOM 1484 C CA . GLY A 1 187 ? -17.883 -1.922 4.459 1.00 90.88 187 GLY A CA 1
ATOM 1485 C C . GLY A 1 187 ? -17.336 -0.667 3.779 1.00 90.88 187 GLY A C 1
ATOM 1486 O O . GLY A 1 187 ? -17.418 0.409 4.366 1.00 90.88 187 GLY A O 1
ATOM 1487 N N . GLU A 1 188 ? -16.811 -0.791 2.554 1.00 94.06 188 GLU A N 1
ATOM 1488 C CA . GLU A 1 188 ? -16.268 0.310 1.757 1.00 94.06 188 GLU A CA 1
ATOM 1489 C C . GLU A 1 188 ? -15.169 1.086 2.502 1.00 94.06 188 GLU A C 1
ATOM 1491 O O . GLU A 1 188 ? -15.110 2.314 2.460 1.00 94.06 188 GLU A O 1
ATOM 1496 N N . GLU A 1 189 ? -14.282 0.381 3.208 1.00 94.62 189 GLU A N 1
ATOM 1497 C CA . GLU A 1 189 ? -13.301 0.999 4.098 1.00 94.62 189 GLU A CA 1
ATOM 1498 C C . GLU A 1 189 ? -11.880 0.469 3.875 1.00 94.62 189 GLU A C 1
ATOM 1500 O O . GLU A 1 189 ? -11.646 -0.733 3.748 1.00 94.62 189 GLU A O 1
ATOM 1505 N N . VAL A 1 190 ? -10.895 1.375 3.888 1.00 97.19 190 VAL A N 1
ATOM 1506 C CA . VAL A 1 190 ? -9.482 1.022 4.103 1.00 97.19 190 VAL A CA 1
ATOM 1507 C C . VAL A 1 190 ? -8.948 1.798 5.291 1.00 97.19 190 VAL A C 1
ATOM 1509 O O . VAL A 1 190 ? -8.855 3.029 5.255 1.00 97.19 190 VAL A O 1
ATOM 1512 N N . SER A 1 191 ? -8.519 1.066 6.309 1.00 96.94 191 SER A N 1
ATOM 1513 C CA . SER A 1 191 ? -8.051 1.610 7.576 1.00 96.94 191 SER A CA 1
ATOM 1514 C C . SER A 1 191 ? -6.601 1.230 7.857 1.00 96.94 191 SER A C 1
ATOM 1516 O O . SER A 1 191 ? -6.136 0.136 7.543 1.00 96.94 191 SER A O 1
ATOM 1518 N N . PHE A 1 192 ? -5.870 2.165 8.454 1.00 97.69 192 PHE A N 1
ATOM 1519 C CA . PHE A 1 192 ? -4.460 2.037 8.795 1.00 97.69 192 PHE A CA 1
ATOM 1520 C C . PHE A 1 192 ? -4.301 2.139 10.306 1.00 97.69 192 PHE A C 1
ATOM 1522 O O . PHE A 1 192 ? -4.824 3.067 10.927 1.00 97.69 192 PHE A O 1
ATOM 1529 N N . TYR A 1 193 ? -3.541 1.215 10.884 1.00 95.38 193 TYR A N 1
ATOM 1530 C CA . TYR A 1 193 ? -3.257 1.171 12.315 1.00 95.38 193 TYR A CA 1
ATOM 1531 C C . TYR A 1 193 ? -1.769 0.962 12.548 1.00 95.38 193 TYR A C 1
ATOM 1533 O O . TYR A 1 193 ? -1.111 0.235 11.806 1.00 95.38 193 TYR A O 1
ATOM 1541 N N . ASP A 1 194 ? -1.234 1.559 13.602 1.00 94.06 194 ASP A N 1
ATOM 1542 C CA . ASP A 1 194 ? 0.076 1.176 14.110 1.00 94.06 194 ASP A CA 1
ATOM 1543 C C . ASP A 1 194 ? -0.041 -0.248 14.678 1.00 94.06 194 ASP A C 1
ATOM 1545 O O . ASP A 1 194 ? -0.841 -0.514 15.577 1.00 94.06 194 ASP A O 1
ATOM 1549 N N . ALA A 1 195 ? 0.715 -1.190 14.111 1.00 91.75 195 ALA A N 1
ATOM 1550 C CA . ALA A 1 195 ? 0.540 -2.613 14.399 1.00 91.75 195 ALA A CA 1
ATOM 1551 C C . ALA A 1 195 ? 1.004 -3.008 15.811 1.00 91.75 195 ALA A C 1
ATOM 1553 O O . ALA A 1 195 ? 0.633 -4.066 16.311 1.00 91.75 195 ALA A O 1
ATOM 1554 N N . GLU A 1 196 ? 1.828 -2.187 16.464 1.00 88.38 196 GLU A N 1
ATOM 1555 C CA . GLU A 1 196 ? 2.367 -2.500 17.789 1.00 88.38 196 GLU A CA 1
ATOM 1556 C C . GLU A 1 196 ? 1.391 -2.127 18.913 1.00 88.38 196 GLU A C 1
ATOM 1558 O O . GLU A 1 196 ? 1.285 -2.851 19.902 1.00 88.38 196 GLU A O 1
ATOM 1563 N N . ASN A 1 197 ? 0.700 -0.988 18.801 1.00 86.56 197 ASN A N 1
ATOM 1564 C CA . ASN A 1 197 ? -0.202 -0.490 19.847 1.00 86.56 197 ASN A CA 1
ATOM 1565 C C . ASN A 1 197 ? -1.680 -0.442 19.414 1.00 86.56 197 ASN A C 1
ATOM 1567 O O . ASN A 1 197 ? -2.538 -0.108 20.237 1.00 86.56 197 ASN A O 1
ATOM 1571 N N . MET A 1 198 ? -1.974 -0.815 18.162 1.00 86.19 198 MET A N 1
ATOM 1572 C CA . MET A 1 198 ? -3.293 -0.750 17.523 1.00 86.19 198 MET A CA 1
ATOM 1573 C C . MET A 1 198 ? -3.903 0.657 17.538 1.00 86.19 198 MET A C 1
ATOM 1575 O O . MET A 1 198 ? -5.124 0.818 17.537 1.00 86.19 198 MET A O 1
ATOM 1579 N N . GLU A 1 199 ? -3.061 1.691 17.575 1.00 89.06 199 GLU A N 1
ATOM 1580 C CA . GLU A 1 199 ? -3.501 3.073 17.442 1.00 89.06 19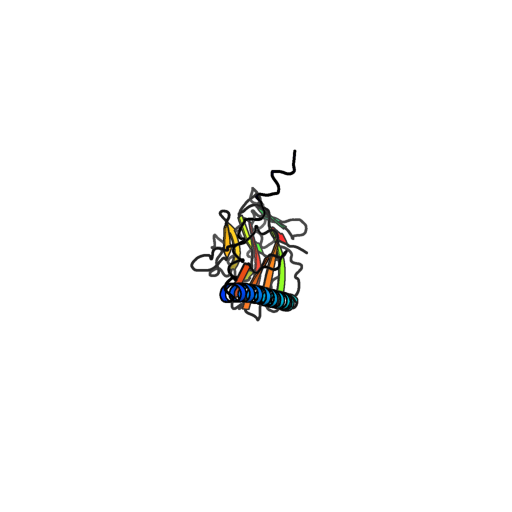9 GLU A CA 1
ATOM 1581 C C . GLU A 1 199 ? -3.948 3.332 16.007 1.00 89.06 199 GLU A C 1
ATOM 1583 O O . GLU A 1 199 ? -3.283 2.955 15.040 1.00 89.06 199 GLU A O 1
ATOM 1588 N N . HIS A 1 200 ? -5.108 3.965 15.873 1.00 92.81 200 HIS A N 1
ATOM 1589 C CA . HIS A 1 200 ? -5.650 4.347 14.581 1.00 92.81 200 HIS A CA 1
ATOM 1590 C C . HIS A 1 200 ? -4.791 5.443 13.947 1.00 92.81 200 HIS A C 1
ATOM 1592 O O . HIS A 1 200 ? -4.463 6.437 14.590 1.00 92.81 200 HIS A O 1
ATOM 1598 N N . ILE A 1 201 ? -4.428 5.247 12.680 1.00 96.25 201 ILE A N 1
ATOM 1599 C CA . ILE A 1 201 ? -3.651 6.207 11.894 1.00 96.25 201 ILE A CA 1
ATOM 1600 C C . ILE A 1 201 ? -4.591 7.012 11.002 1.00 96.25 201 ILE A C 1
ATOM 1602 O O . ILE A 1 201 ? -4.574 8.243 11.029 1.00 96.25 201 ILE A O 1
ATOM 1606 N N . PHE A 1 202 ? -5.365 6.325 10.159 1.00 97.25 202 PHE A N 1
ATOM 1607 C CA . PHE A 1 202 ? -6.265 6.961 9.202 1.00 97.25 202 PHE A CA 1
ATOM 1608 C C . PHE A 1 202 ? -7.247 5.954 8.596 1.00 97.25 202 PHE A C 1
ATOM 1610 O O . PHE A 1 202 ? -6.926 4.773 8.493 1.00 97.25 202 PHE A O 1
ATOM 1617 N N . THR A 1 203 ? -8.396 6.442 8.127 1.00 97.19 203 THR A N 1
ATOM 1618 C CA . THR A 1 203 ? -9.412 5.650 7.422 1.00 97.19 203 THR A CA 1
ATOM 1619 C C . THR A 1 203 ? -9.876 6.368 6.162 1.00 97.19 203 THR A C 1
ATOM 1621 O O . THR A 1 203 ? -10.201 7.556 6.200 1.00 97.19 203 THR A O 1
ATOM 1624 N N . PHE A 1 204 ? -9.941 5.637 5.053 1.00 97.31 204 PHE A N 1
ATOM 1625 C CA . PHE A 1 204 ? -10.595 6.062 3.822 1.00 97.31 204 PHE A CA 1
ATOM 1626 C C . PHE A 1 204 ? -11.928 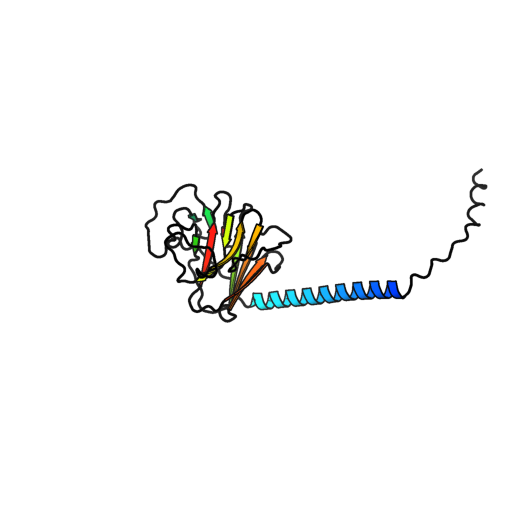5.337 3.669 1.00 97.31 204 PHE A C 1
ATOM 1628 O O . PHE A 1 204 ? -11.965 4.117 3.783 1.00 97.31 204 PHE A O 1
ATOM 1635 N N . ASN A 1 205 ? -12.979 6.085 3.331 1.00 95.00 205 ASN A N 1
ATOM 1636 C CA . ASN A 1 205 ? -14.251 5.524 2.879 1.00 95.00 205 ASN A CA 1
ATOM 1637 C C . ASN A 1 205 ? -14.245 5.501 1.347 1.00 95.00 205 ASN A C 1
ATOM 1639 O O . ASN A 1 205 ? -14.052 6.546 0.713 1.00 95.00 205 ASN A O 1
ATOM 1643 N N . VAL A 1 206 ? -14.385 4.319 0.760 1.00 92.00 206 VAL A N 1
ATOM 1644 C CA . VAL A 1 206 ? -14.179 4.049 -0.659 1.00 92.00 206 VAL A CA 1
ATOM 1645 C C . VAL A 1 206 ? -15.191 3.026 -1.159 1.00 92.00 206 VAL A C 1
ATOM 1647 O O . VAL A 1 206 ? -15.084 1.839 -0.871 1.00 92.00 206 VAL A O 1
ATOM 1650 N N . ALA A 1 207 ? -16.102 3.473 -2.019 1.00 91.44 207 ALA A N 1
ATOM 1651 C CA . ALA A 1 207 ? -16.995 2.578 -2.742 1.00 91.44 207 ALA A CA 1
ATOM 1652 C C . ALA A 1 207 ? -16.223 1.789 -3.812 1.00 91.44 207 ALA A C 1
ATOM 1654 O O . ALA A 1 207 ? -15.969 2.285 -4.921 1.00 91.44 207 ALA A O 1
ATOM 1655 N N . PHE A 1 208 ? -15.804 0.569 -3.473 1.00 88.94 208 PHE A N 1
ATOM 1656 C CA . PHE A 1 208 ? -15.099 -0.318 -4.392 1.00 88.94 208 PHE A CA 1
ATOM 1657 C C . PHE A 1 208 ? -16.063 -0.891 -5.436 1.00 88.94 208 PHE A C 1
ATOM 1659 O O . PHE A 1 208 ? -17.068 -1.514 -5.117 1.00 88.94 208 PHE A O 1
ATOM 1666 N N . GLN A 1 209 ? -15.743 -0.686 -6.713 1.00 92.31 209 GLN A N 1
ATOM 1667 C CA . GLN A 1 209 ? -16.540 -1.177 -7.851 1.00 92.31 209 GLN A CA 1
ATOM 1668 C C . GLN A 1 209 ? -15.774 -2.195 -8.704 1.00 92.31 209 GLN A C 1
ATOM 1670 O O . GLN A 1 209 ? -16.269 -2.674 -9.720 1.00 92.31 209 GLN A O 1
ATOM 1675 N N . GLU A 1 210 ? -14.541 -2.493 -8.314 1.00 97.00 210 GLU A N 1
ATOM 1676 C CA . GLU A 1 210 ? -13.632 -3.392 -9.007 1.00 97.00 210 GLU A CA 1
ATOM 1677 C C . GLU A 1 210 ? -12.652 -3.990 -7.999 1.00 97.00 210 GLU A C 1
ATOM 1679 O O . GLU A 1 210 ? -12.542 -3.517 -6.863 1.00 97.00 210 GLU A O 1
ATOM 1684 N N . LYS A 1 211 ? -11.897 -4.998 -8.443 1.00 98.25 211 LYS A N 1
ATOM 1685 C CA . LYS A 1 211 ? -10.845 -5.602 -7.632 1.00 98.25 211 LYS A CA 1
ATOM 1686 C C . LYS A 1 211 ? -9.835 -4.546 -7.183 1.00 98.25 211 LYS A C 1
ATOM 1688 O O . LYS A 1 211 ? -9.412 -3.699 -7.971 1.00 98.25 211 LYS A O 1
ATOM 1693 N N . VAL A 1 212 ? -9.393 -4.638 -5.934 1.00 98.44 212 VAL A N 1
ATOM 1694 C CA . VAL A 1 212 ? -8.320 -3.801 -5.389 1.00 98.44 212 VAL A CA 1
ATOM 1695 C C . VAL A 1 212 ? -7.105 -4.628 -5.017 1.00 98.44 212 VAL A C 1
ATOM 1697 O O . VAL A 1 212 ? -7.211 -5.767 -4.571 1.00 98.44 212 VAL A O 1
ATOM 1700 N N . PHE A 1 213 ? -5.933 -4.038 -5.194 1.00 98.75 213 PHE A N 1
ATOM 1701 C CA . PHE A 1 213 ? -4.651 -4.647 -4.886 1.00 98.75 213 PHE A CA 1
ATOM 1702 C C . PHE A 1 213 ? -3.912 -3.803 -3.850 1.00 98.75 213 PHE A C 1
ATOM 1704 O O . PHE A 1 213 ? -3.859 -2.577 -3.994 1.00 98.75 213 PHE A O 1
ATOM 1711 N N . PRO A 1 214 ? -3.268 -4.428 -2.855 1.00 98.62 214 PRO A N 1
ATOM 1712 C CA . PRO A 1 214 ? -2.224 -3.777 -2.080 1.00 98.62 214 PRO A CA 1
ATOM 1713 C C . PRO A 1 214 ? -1.165 -3.164 -3.012 1.00 98.62 214 PRO A C 1
ATOM 1715 O O . PRO A 1 214 ? -0.674 -3.823 -3.932 1.00 98.62 214 PRO A O 1
ATOM 1718 N N . LEU A 1 215 ? -0.827 -1.895 -2.788 1.00 98.75 215 LEU A N 1
ATOM 1719 C CA . LEU A 1 215 ? 0.114 -1.108 -3.585 1.00 98.75 215 LEU A CA 1
ATOM 1720 C C . LEU A 1 215 ? 1.239 -0.597 -2.688 1.00 98.75 215 LEU A C 1
ATOM 1722 O O . LEU A 1 215 ? 0.985 -0.046 -1.617 1.00 98.75 215 LEU A O 1
ATOM 1726 N N . PHE A 1 216 ? 2.474 -0.694 -3.176 1.00 98.69 216 PHE A N 1
ATOM 1727 C CA . PHE A 1 216 ? 3.673 -0.258 -2.466 1.00 98.69 216 PHE A CA 1
ATOM 1728 C C . PHE A 1 216 ? 4.526 0.636 -3.361 1.00 98.69 216 PHE A C 1
ATOM 1730 O O . PHE A 1 216 ? 4.668 0.393 -4.561 1.00 98.69 216 PHE A O 1
ATOM 1737 N N . SER A 1 217 ? 5.107 1.676 -2.775 1.00 97.81 217 SER A N 1
ATOM 1738 C CA . SER A 1 217 ? 5.948 2.653 -3.454 1.00 97.81 217 SER A CA 1
ATOM 1739 C C . SER A 1 217 ? 7.139 3.000 -2.575 1.00 97.81 217 SER A C 1
ATOM 1741 O O . SER A 1 217 ? 6.983 3.381 -1.417 1.00 97.81 217 SER A O 1
ATOM 1743 N N . VAL A 1 218 ? 8.334 2.939 -3.151 1.00 96.44 218 VAL A N 1
ATOM 1744 C CA . VAL A 1 218 ? 9.577 3.379 -2.505 1.00 96.44 218 VAL A CA 1
ATOM 1745 C C . VAL A 1 218 ? 10.230 4.391 -3.434 1.00 96.44 218 VAL A C 1
ATOM 1747 O O . VAL A 1 218 ? 10.318 4.138 -4.631 1.00 96.44 218 VAL A O 1
ATOM 1750 N N . CYS A 1 219 ? 10.648 5.549 -2.930 1.00 90.38 219 CYS A N 1
ATOM 1751 C CA . CYS A 1 219 ? 11.300 6.601 -3.724 1.00 90.38 219 CYS A CA 1
ATOM 1752 C C . CYS A 1 219 ? 12.686 7.002 -3.191 1.00 90.38 219 CYS A C 1
ATOM 1754 O O . CYS A 1 219 ? 13.287 7.950 -3.687 1.00 90.38 219 CYS A O 1
ATOM 1756 N N . SER A 1 220 ? 13.213 6.258 -2.216 1.00 89.88 220 SER A N 1
ATOM 1757 C CA . SER A 1 220 ? 14.528 6.474 -1.610 1.00 89.88 220 SER A CA 1
ATOM 1758 C C . SER A 1 220 ? 15.345 5.181 -1.598 1.00 89.88 220 SER A C 1
ATOM 1760 O O . SER A 1 220 ? 14.818 4.108 -1.310 1.00 89.88 220 SER A O 1
ATOM 1762 N N . THR A 1 221 ? 16.644 5.269 -1.898 1.00 88.88 221 THR A N 1
ATOM 1763 C CA . THR A 1 221 ? 17.574 4.119 -1.930 1.00 88.88 221 THR A CA 1
ATOM 1764 C C . THR A 1 221 ? 17.985 3.620 -0.546 1.00 88.88 221 THR A C 1
ATOM 1766 O O . THR A 1 221 ? 18.562 2.541 -0.437 1.00 88.88 221 THR A O 1
ATOM 1769 N N . VAL A 1 222 ? 17.688 4.381 0.510 1.00 90.50 222 VAL A N 1
ATOM 1770 C CA . VAL A 1 222 ? 18.048 4.054 1.901 1.00 90.50 222 VAL A CA 1
ATOM 1771 C C . VAL A 1 222 ? 16.863 3.545 2.727 1.00 90.50 222 VAL A C 1
ATOM 1773 O O . VAL A 1 222 ? 16.982 3.378 3.937 1.00 90.50 222 VAL A O 1
ATOM 1776 N N . THR A 1 223 ? 15.715 3.296 2.093 1.00 94.25 223 THR A N 1
ATOM 1777 C CA . THR A 1 223 ? 14.533 2.729 2.749 1.00 94.25 223 THR A CA 1
ATOM 1778 C C . THR A 1 223 ? 14.027 1.489 2.018 1.00 94.25 223 THR A C 1
ATOM 1780 O O . THR A 1 223 ? 14.479 1.152 0.920 1.00 94.25 223 THR A O 1
ATOM 1783 N N . TYR A 1 224 ? 13.105 0.784 2.659 1.00 96.94 224 TYR A N 1
ATOM 1784 C CA . TYR A 1 224 ? 12.470 -0.412 2.131 1.00 96.94 224 TYR A CA 1
ATOM 1785 C C . TYR A 1 224 ? 11.049 -0.536 2.675 1.00 96.94 224 TYR A C 1
ATOM 1787 O O . TYR A 1 224 ? 10.683 0.100 3.665 1.00 96.94 224 TYR A O 1
ATOM 1795 N N . ILE A 1 225 ? 10.276 -1.391 2.021 1.00 98.38 225 ILE A N 1
ATOM 1796 C CA . ILE A 1 225 ? 9.003 -1.901 2.513 1.00 98.38 225 ILE A CA 1
ATOM 1797 C C . ILE A 1 225 ? 9.123 -3.421 2.596 1.00 98.38 225 ILE A C 1
ATOM 1799 O O . ILE A 1 225 ? 9.700 -4.039 1.698 1.00 98.38 225 ILE A O 1
ATOM 1803 N N . LYS A 1 226 ? 8.581 -4.019 3.655 1.00 98.44 226 LYS A N 1
ATOM 1804 C CA . LYS A 1 226 ? 8.529 -5.467 3.846 1.00 98.44 226 LYS A CA 1
ATOM 1805 C C . LYS A 1 226 ? 7.152 -5.897 4.342 1.00 98.44 226 LYS A C 1
ATOM 1807 O O . LYS A 1 226 ? 6.659 -5.382 5.335 1.00 98.44 226 LYS A O 1
ATOM 1812 N N . LEU A 1 227 ? 6.552 -6.863 3.665 1.00 98.31 227 LEU A N 1
ATOM 1813 C CA . LEU A 1 227 ? 5.345 -7.548 4.102 1.00 98.31 227 LEU A CA 1
ATOM 1814 C C . LEU A 1 227 ? 5.686 -8.499 5.245 1.00 98.31 227 LEU A C 1
ATOM 1816 O O . LEU A 1 227 ? 6.644 -9.275 5.162 1.00 98.31 227 LEU A O 1
ATOM 1820 N N . CYS A 1 228 ? 4.913 -8.414 6.320 1.00 95.62 228 CYS A N 1
ATOM 1821 C CA . CYS A 1 228 ? 5.021 -9.337 7.435 1.00 95.62 228 CYS A CA 1
ATOM 1822 C C . CYS A 1 228 ? 4.246 -10.630 7.122 1.00 95.62 228 CYS A C 1
ATOM 1824 O O . CYS A 1 228 ? 3.149 -10.543 6.569 1.00 95.62 228 CYS A O 1
ATOM 1826 N N . PRO A 1 229 ? 4.797 -11.806 7.474 1.00 84.50 229 PRO A N 1
ATOM 1827 C CA . PRO A 1 229 ? 4.052 -13.064 7.471 1.00 84.50 229 PRO A CA 1
ATOM 1828 C C . PRO A 1 229 ? 2.988 -13.064 8.570 1.00 84.50 229 PRO A C 1
ATOM 1830 O O . PRO A 1 229 ? 3.122 -12.270 9.535 1.00 84.50 229 PRO A O 1
#

Radius of gyration: 27.14 Å; Cα contacts (8 Å, |Δi|>4): 440; chains: 1; bounding box: 42×44×97 Å

Solvent-accessible surface area (backbone atoms only — not comparable to full-atom values): 12639 Å² total; per-residue (Å²): 127,83,74,71,73,62,76,71,64,81,76,65,78,73,73,72,76,74,76,74,54,67,66,61,55,51,49,53,52,52,48,54,50,51,50,56,50,48,51,52,50,52,49,52,51,50,54,49,49,51,52,61,63,61,71,33,47,80,47,82,65,36,50,26,75,66,23,34,9,47,39,52,44,66,43,97,81,26,34,33,42,30,33,47,98,55,76,51,98,66,88,87,53,86,65,20,16,73,61,43,55,32,30,34,38,67,61,66,44,82,63,57,40,37,30,42,38,38,36,45,38,97,41,61,32,39,33,40,40,39,24,38,70,83,39,80,27,70,53,87,71,75,88,26,47,91,55,39,27,48,35,43,32,37,51,94,91,39,40,31,38,37,43,73,98,59,61,42,78,50,89,66,99,64,84,78,51,40,36,28,42,37,37,30,46,82,75,20,32,43,36,35,24,35,59,87,80,66,45,80,70,51,75,46,84,45,89,70,89,60,44,33,23,46,32,41,34,41,80,24,72,78,23,40,43,30,51,45,126

Nearest PDB structures (foldseek):
  4v1p-assembly1_A-2  TM=9.633E-01  e=8.122E-23  Homo sapiens
  4n7i-assembly1_A  TM=9.633E-01  e=1.332E-22  Homo sapiens
  5lyg-assembly1_A  TM=9.345E-01  e=9.066E-23  Homo sapiens
  5hm7-assembly1_A  TM=8.812E-01  e=8.122E-23  Homo sapiens
  6ism-assembly1_A  TM=9.365E-01  e=7.325E-22  Homo sapiens

InterPro domains:
  IPR001870 B30.2/SPRY domain [PS50188] (41-229)
  IPR003877 SPRY domain [PF00622] (113-219)
  IPR003877 SPRY domain [SM00449] (111-229)
  IPR003879 Butyrophylin-like, SPRY domain [PR01407] (57-74)
  IPR003879 Butyrophylin-like, SPRY domain [PR01407] (74-91)
  IPR003879 Butyrophylin-like, SPRY domain [PR01407] (96-120)
  IPR003879 Butyrophylin-like, SPRY domain [PR01407] (126-139)
  IPR003879 Butyrophylin-like, SPRY domain [PR01407] (170-194)
  IPR003879 Butyrophylin-like, SPRY domain [PR01407] (200-218)
  IPR006574 SPRY-associated [PF13765] (61-109)
  IPR006574 SPRY-associated [SM00589] (58-110)
  IPR013320 Concanavalin A-like lectin/glucanase domain superfamily [SSF49899] (58-226)
  IPR043136 B30.2/SPRY domain superfamily [G3DSA:2.60.120.920] (55-229)
  IPR050143 Tripartite motif-containing [PTHR24103] (16-220)

Foldseek 3Di:
DPVVVVVPPPPPPPDDPDPPPVVVVVVVVVVVVVVVVVVVVVVVVLVVVCVVLVQADEDPWAWDPLAAEQQWDADPRRFKIAGHPDGHPDDHDQNYQHPARKTWIPDWDDATKYKWKKFKFPDFFKKKFKFFPPQHRYDDDDQACVSRHWIWHGDPNFIWTRYPPDTDTWDDPDDAGMKMWMDHQVQQKIWIARPPPRHTTDMDRHNDPGIMTIMIHGDDRRMMMGIDD

Sequence (229 aa):
DVTGVISRSDDVKWQKPIPVCTDTKIHVCNFSLKTAVLEKVLKKFREHLQDELGRGEKEDLTLDPDSANHLLILSADLKSVRMGCRKQELPDNPKRFDTNSRVLASAGFTSGRHYWEVEVGPSDGWAFGVAKESVRRKGLTQFSPEEGIWAVQQNGGRYWAVTAPQRTPLSLGRKLSRVRVYLDYEGEEVSFYDAENMEHIFTFNVAFQEKVFPLFSVCSTVTYIKLCP

pLDDT: mean 86.7, std 16.82, range [37.97, 98.88]

Secondary structure (DSSP, 8-state):
-TTSSGGGSTT---PPPP---HHHHHHHHHHHHHHHHHHHHHHHHHHHHHHHHTTSEEP---B-TTTS-TTEEEPTTS-EEEE-SS-------TTS-SSS-EEEBS--BSSSEEEEEEEE-SSS-EEEEEEETT---SS---SSGGGTEEEEEEETTEEEE--SSSPEEE--SS--SEEEEEEETTTTEEEEEETTT--EEEEEE----S-EEEEEEE--TT-EEEE--